Protein AF-L2GJV4-F1 (afdb_monomer_lite)

Secondary structure (DSS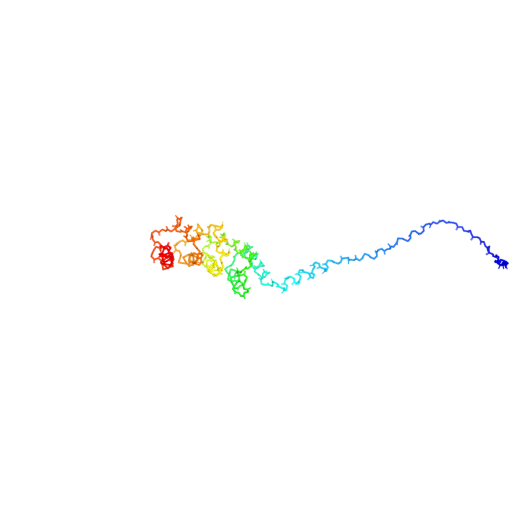P, 8-state):
--------------------------------THHHHHHHHHHHHHSHHHHHHHHHHHHHHHS--HHHHHHHHHHHHHSSGGG-HHHHHHHGGGGGGGGSHHHHHHHHHHHHHHHHT-HHHHHHHHHTTGGGG--TTSHHHHHHHHHHHTT-HHHHHHHHHHT--GGGGGSHHHHHHHHHHHHHTTS--

Structure (mmCIF, N/CA/C/O backbone):
data_AF-L2GJV4-F1
#
_entry.id   AF-L2GJV4-F1
#
loop_
_atom_site.group_PDB
_atom_site.id
_atom_site.type_symbol
_atom_site.label_atom_id
_atom_site.label_alt_id
_atom_site.label_comp_id
_atom_site.label_asym_id
_atom_site.label_entity_id
_atom_site.label_seq_id
_atom_site.pdbx_PDB_ins_code
_atom_site.Cartn_x
_atom_site.Cartn_y
_atom_site.Cartn_z
_atom_site.occupancy
_atom_site.B_iso_or_equiv
_atom_site.auth_seq_id
_atom_site.auth_comp_id
_atom_site.auth_asym_id
_atom_site.auth_atom_id
_atom_site.pdbx_PDB_model_num
ATOM 1 N N . MET A 1 1 ? 81.591 -23.726 -52.264 1.00 41.03 1 MET A N 1
ATOM 2 C CA . MET A 1 1 ? 81.554 -23.452 -53.720 1.00 41.03 1 MET A CA 1
ATOM 3 C C . MET A 1 1 ? 81.487 -21.932 -53.857 1.00 41.03 1 MET A C 1
ATOM 5 O O . MET A 1 1 ? 80.585 -21.366 -53.267 1.00 41.03 1 MET A O 1
ATOM 9 N N . LEU A 1 2 ? 82.576 -21.219 -54.164 1.00 33.69 2 LEU A N 1
ATOM 10 C CA . LEU A 1 2 ? 83.202 -20.957 -55.475 1.00 33.69 2 LEU A CA 1
ATOM 11 C C . LEU A 1 2 ? 82.326 -20.135 -56.457 1.00 33.69 2 LEU A C 1
ATOM 13 O O . LEU A 1 2 ? 81.317 -20.641 -56.932 1.00 33.69 2 LEU A O 1
ATOM 17 N N . VAL A 1 3 ? 82.873 -18.949 -56.802 1.00 36.94 3 VAL A N 1
ATOM 18 C CA . VAL A 1 3 ? 82.779 -18.117 -58.040 1.00 36.94 3 VAL A CA 1
ATOM 19 C C . VAL A 1 3 ? 81.501 -17.253 -58.308 1.00 36.94 3 VAL A C 1
ATOM 21 O O . VAL A 1 3 ? 80.462 -17.521 -57.720 1.00 36.94 3 VAL A O 1
ATOM 24 N N . PRO A 1 4 ? 81.599 -16.127 -59.075 1.00 46.25 4 PRO A N 1
ATOM 25 C CA . PRO A 1 4 ? 81.317 -14.758 -58.589 1.00 46.25 4 PRO A CA 1
ATOM 26 C C . PRO A 1 4 ? 80.597 -13.815 -59.625 1.00 46.25 4 PRO A C 1
ATOM 28 O O . PRO A 1 4 ? 80.239 -14.282 -60.695 1.00 46.25 4 PRO A O 1
ATOM 31 N N . ILE A 1 5 ? 80.442 -12.502 -59.307 1.00 44.31 5 ILE A N 1
ATOM 32 C CA . ILE A 1 5 ? 80.689 -11.268 -60.146 1.00 44.31 5 ILE A CA 1
ATOM 33 C C . ILE A 1 5 ? 79.968 -11.100 -61.535 1.00 44.31 5 ILE A C 1
ATOM 35 O O . ILE A 1 5 ? 79.874 -12.078 -62.263 1.00 44.31 5 ILE A O 1
ATOM 39 N N . PRO A 1 6 ? 79.646 -9.881 -62.077 1.00 56.53 6 PRO A N 1
ATOM 40 C CA . PRO A 1 6 ? 79.386 -8.529 -61.510 1.00 56.53 6 PRO A CA 1
ATOM 41 C C . PRO A 1 6 ? 78.508 -7.557 -62.397 1.00 56.53 6 PRO A C 1
ATOM 43 O O . PRO A 1 6 ? 77.907 -7.954 -63.387 1.00 56.53 6 PRO A O 1
ATOM 46 N N . HIS A 1 7 ? 78.600 -6.246 -62.086 1.00 39.91 7 HIS A N 1
ATOM 47 C CA . HIS A 1 7 ? 78.377 -5.027 -62.912 1.00 39.91 7 HIS A CA 1
ATOM 48 C C . HIS A 1 7 ? 76.922 -4.559 -63.116 1.00 39.91 7 HIS A C 1
ATOM 50 O O . HIS A 1 7 ? 76.031 -5.348 -63.364 1.00 39.91 7 HIS A O 1
ATOM 56 N N . GLY A 1 8 ? 76.593 -3.267 -63.049 1.00 36.75 8 GLY A N 1
ATOM 57 C CA . GLY A 1 8 ? 77.407 -2.055 -63.003 1.00 36.75 8 GLY A CA 1
ATOM 58 C C . GLY A 1 8 ? 76.526 -0.822 -62.746 1.00 36.75 8 GLY A C 1
ATOM 59 O O . GLY A 1 8 ? 75.302 -0.888 -62.795 1.00 36.75 8 GLY A O 1
ATOM 60 N N . GLN A 1 9 ? 77.199 0.271 -62.403 1.00 38.81 9 GLN A N 1
ATOM 61 C CA . GLN A 1 9 ? 76.716 1.512 -61.794 1.00 38.81 9 GLN A CA 1
ATOM 62 C C . GLN A 1 9 ? 75.969 2.463 -62.750 1.00 38.81 9 GLN A C 1
ATOM 64 O O . GLN A 1 9 ? 76.186 2.416 -63.958 1.00 38.81 9 GLN A O 1
ATOM 69 N N . LYS A 1 10 ? 75.207 3.398 -62.159 1.00 44.19 10 LYS A N 1
ATOM 70 C CA . LYS A 1 10 ? 75.239 4.875 -62.348 1.00 44.19 10 LYS A CA 1
ATOM 71 C C . LYS A 1 10 ? 74.419 5.482 -61.187 1.00 44.19 10 LYS A C 1
ATOM 73 O O . LYS A 1 10 ? 73.290 5.057 -60.980 1.00 44.19 10 LYS A O 1
ATOM 78 N N . GLU A 1 11 ? 75.012 6.180 -60.210 1.00 40.00 11 GLU A N 1
ATOM 79 C CA . GLU A 1 11 ? 75.405 7.611 -60.227 1.00 40.00 11 GLU A CA 1
ATOM 80 C C . GLU A 1 11 ? 74.251 8.535 -60.651 1.00 40.00 11 GLU A C 1
ATOM 82 O O . GLU A 1 11 ? 73.646 8.291 -61.685 1.00 40.00 11 GLU A O 1
ATOM 87 N N . ASN A 1 12 ? 73.911 9.640 -59.987 1.00 34.69 12 ASN A N 1
ATOM 88 C CA . ASN A 1 12 ? 74.323 10.304 -58.744 1.00 34.69 12 ASN A CA 1
ATOM 89 C C . ASN A 1 12 ? 73.303 11.458 -58.528 1.00 34.69 12 ASN A C 1
ATOM 91 O O . ASN A 1 12 ? 72.423 11.641 -59.360 1.00 34.69 12 ASN A O 1
ATOM 95 N N . GLU A 1 13 ? 73.510 12.269 -57.485 1.00 39.56 13 GLU A N 1
ATOM 96 C CA . GLU A 1 13 ? 72.839 13.552 -57.148 1.00 39.56 13 GLU A CA 1
ATOM 97 C C . GLU A 1 13 ? 71.681 13.426 -56.141 1.00 39.56 13 GLU A C 1
ATOM 99 O O . GLU A 1 13 ? 70.566 13.032 -56.457 1.00 39.56 13 GLU A O 1
ATOM 104 N N . LYS A 1 14 ? 71.964 13.516 -54.832 1.00 36.97 14 LYS A N 1
ATOM 105 C CA . LYS A 1 14 ? 72.163 14.746 -54.024 1.00 36.97 14 LYS A CA 1
ATOM 106 C C . LYS A 1 14 ? 70.962 15.698 -54.092 1.00 36.97 14 LYS A C 1
ATOM 108 O O . LYS A 1 14 ? 70.876 16.503 -55.003 1.00 36.97 14 LYS A O 1
ATOM 113 N N . GLU A 1 15 ? 70.118 15.706 -53.062 1.00 45.53 15 GLU A N 1
ATOM 114 C CA . GLU A 1 15 ? 70.281 16.599 -51.903 1.00 45.53 15 GLU A CA 1
ATOM 115 C C . GLU A 1 15 ? 69.196 16.373 -50.825 1.00 45.53 15 GLU A C 1
ATOM 117 O O . GLU A 1 15 ? 68.228 15.649 -51.063 1.00 45.53 15 GLU A O 1
ATOM 122 N N . PRO A 1 16 ? 69.413 16.876 -49.591 1.00 42.12 16 PRO A N 1
ATOM 123 C CA . PRO A 1 16 ? 68.928 16.245 -48.374 1.00 42.12 16 PRO A CA 1
ATOM 124 C C . PRO A 1 16 ? 67.762 16.977 -47.695 1.00 42.12 16 PRO A C 1
ATOM 126 O O . PRO A 1 16 ? 67.637 18.194 -47.730 1.00 42.12 16 PRO A O 1
ATOM 129 N N . GLY A 1 17 ? 67.018 16.206 -46.900 1.00 34.44 17 GLY A N 1
ATOM 130 C CA . GLY A 1 17 ? 66.566 16.666 -45.589 1.00 34.44 17 GLY A CA 1
ATOM 131 C C . GLY A 1 17 ? 65.214 17.375 -45.521 1.00 34.44 17 GLY A C 1
ATOM 132 O O . GLY A 1 17 ? 65.149 18.596 -45.490 1.00 34.44 17 GLY A O 1
ATOM 133 N N . ARG A 1 18 ? 64.156 16.608 -45.238 1.00 36.47 18 ARG A N 1
ATOM 134 C CA . ARG A 1 18 ? 63.453 16.698 -43.942 1.00 36.47 18 ARG A CA 1
ATOM 135 C C . ARG A 1 18 ? 62.362 15.635 -43.834 1.00 36.47 18 ARG A C 1
ATOM 137 O O . ARG A 1 18 ? 61.397 15.630 -44.581 1.00 36.47 18 ARG A O 1
ATOM 144 N N . VAL A 1 19 ? 62.570 14.757 -42.856 1.00 41.72 19 VAL A N 1
ATOM 145 C CA . VAL A 1 19 ? 61.600 13.994 -42.059 1.00 41.72 19 VAL A CA 1
ATOM 146 C C . VAL A 1 19 ? 60.128 14.200 -42.457 1.00 41.72 19 VAL A C 1
ATOM 148 O O . VAL A 1 19 ? 59.445 15.061 -41.905 1.00 41.72 19 VAL A O 1
ATOM 151 N N . SER A 1 20 ? 59.614 13.348 -43.346 1.00 36.81 20 SER A N 1
ATOM 152 C CA . SER A 1 20 ? 58.174 13.104 -43.426 1.00 36.81 20 SER A CA 1
ATOM 153 C C . SER A 1 20 ? 57.831 12.087 -42.342 1.00 36.81 20 SER A C 1
ATOM 155 O O . SER A 1 20 ? 57.998 10.879 -42.515 1.00 36.81 20 SER A O 1
ATOM 157 N N . LYS A 1 21 ? 57.426 12.584 -41.168 1.00 33.88 21 LYS A N 1
ATOM 158 C CA . LYS A 1 21 ? 56.640 11.765 -40.249 1.00 33.88 21 LYS A CA 1
ATOM 159 C C . LYS A 1 21 ? 55.334 11.501 -40.985 1.00 33.88 21 LYS A C 1
ATOM 161 O O . LYS A 1 21 ? 54.534 12.418 -41.151 1.00 33.88 21 LYS A O 1
ATOM 166 N N . TYR A 1 22 ? 55.133 10.264 -41.422 1.00 34.25 22 TYR A N 1
ATOM 167 C CA . TYR A 1 22 ? 53.791 9.746 -41.616 1.00 34.25 22 TYR A CA 1
ATOM 168 C C . TYR A 1 22 ? 53.112 9.818 -40.249 1.00 34.25 22 TYR A C 1
ATOM 170 O O . TYR A 1 22 ? 53.208 8.905 -39.435 1.00 34.25 22 TYR A O 1
ATOM 178 N N . THR A 1 23 ? 52.489 10.956 -39.956 1.00 35.34 23 THR A N 1
ATOM 179 C CA . THR A 1 23 ? 51.365 10.968 -39.041 1.00 35.34 23 THR A CA 1
ATOM 180 C C . THR A 1 23 ? 50.304 10.184 -39.781 1.00 35.34 23 THR A C 1
ATOM 182 O O . THR A 1 23 ? 49.688 10.690 -40.718 1.00 35.34 23 THR A O 1
ATOM 185 N N . THR A 1 24 ? 50.153 8.915 -39.416 1.00 36.53 24 THR A N 1
ATOM 186 C CA . THR A 1 24 ? 48.910 8.191 -39.621 1.00 36.53 24 THR A CA 1
ATOM 187 C C . THR A 1 24 ? 47.826 9.131 -39.115 1.00 36.53 24 THR A C 1
ATOM 189 O O . THR A 1 24 ? 47.734 9.391 -37.914 1.00 36.53 24 THR A O 1
ATOM 192 N N . GLN A 1 25 ? 47.068 9.737 -40.031 1.00 34.16 25 GLN A N 1
ATOM 193 C CA . GLN A 1 25 ? 45.761 10.246 -39.671 1.00 34.16 25 GLN A CA 1
ATOM 194 C C . GLN A 1 25 ? 45.023 9.016 -39.173 1.00 34.16 25 GLN A C 1
ATOM 196 O O . GLN A 1 25 ? 44.630 8.152 -39.953 1.00 34.16 25 GLN A O 1
ATOM 201 N N . SER A 1 26 ? 44.948 8.904 -37.850 1.00 38.34 26 SER A N 1
ATOM 202 C CA . SER A 1 26 ? 43.894 8.162 -37.199 1.00 38.34 26 SER A CA 1
ATOM 203 C C . SER A 1 26 ? 42.613 8.736 -37.789 1.00 38.34 26 SER A C 1
ATOM 205 O O . SER A 1 26 ? 42.193 9.839 -37.436 1.00 38.34 26 SER A O 1
ATOM 207 N N . THR A 1 27 ? 42.044 8.049 -38.779 1.00 37.69 27 THR A N 1
ATOM 208 C CA . THR A 1 27 ? 40.596 7.996 -38.904 1.00 37.69 27 THR A CA 1
ATOM 209 C C . THR A 1 27 ? 40.153 7.560 -37.529 1.00 37.69 27 THR A C 1
ATOM 211 O O . THR A 1 27 ? 40.298 6.388 -37.189 1.00 37.69 27 THR A O 1
ATOM 214 N N . GLY A 1 28 ? 39.778 8.543 -36.709 1.00 34.25 28 GLY A N 1
ATOM 215 C CA . GLY A 1 28 ? 39.167 8.300 -35.427 1.00 34.25 28 GLY A CA 1
ATOM 216 C C . GLY A 1 28 ? 37.975 7.423 -35.721 1.00 34.25 28 GLY A C 1
ATOM 217 O O . GLY A 1 28 ? 36.956 7.897 -36.218 1.00 34.25 28 GLY A O 1
ATOM 218 N N . THR A 1 29 ? 38.153 6.128 -35.496 1.00 39.38 29 THR A N 1
ATOM 219 C CA . THR A 1 29 ? 37.062 5.239 -35.186 1.00 39.38 29 THR A CA 1
ATOM 220 C C . THR A 1 29 ? 36.342 5.972 -34.066 1.00 39.38 29 THR A C 1
ATOM 222 O O . THR A 1 29 ? 36.901 6.156 -32.985 1.00 39.38 29 THR A O 1
ATOM 225 N N . GLN A 1 30 ? 35.162 6.519 -34.363 1.00 44.31 30 GLN A N 1
ATOM 226 C CA . GLN A 1 30 ? 34.158 6.682 -33.328 1.00 44.31 30 GLN A CA 1
ATOM 227 C C . GLN A 1 30 ? 34.005 5.265 -32.789 1.00 44.31 30 GLN A C 1
ATOM 229 O O . GLN A 1 30 ? 33.390 4.433 -33.441 1.00 44.31 30 GLN A O 1
ATOM 234 N N . GLU A 1 31 ? 34.734 4.935 -31.724 1.00 43.50 31 GLU A N 1
ATOM 235 C CA . GLU A 1 31 ? 34.415 3.789 -30.893 1.00 43.50 31 GLU A CA 1
ATOM 236 C C . GLU A 1 31 ? 33.066 4.150 -30.312 1.00 43.50 31 GLU A C 1
ATOM 238 O O . GLU A 1 31 ? 32.889 5.145 -29.611 1.00 43.50 31 GLU A O 1
ATOM 243 N N . ILE A 1 32 ? 32.091 3.476 -30.883 1.00 50.47 32 ILE A N 1
ATOM 244 C CA . ILE A 1 32 ? 30.741 3.950 -30.969 1.00 50.47 32 ILE A CA 1
ATOM 245 C C . ILE A 1 32 ? 30.118 3.719 -29.591 1.00 50.47 32 ILE A C 1
ATOM 247 O O . ILE A 1 32 ? 30.104 2.589 -29.103 1.00 50.47 32 ILE A O 1
ATOM 251 N N . ASP A 1 33 ? 29.497 4.760 -29.037 1.00 51.50 33 ASP A N 1
ATOM 252 C CA . ASP A 1 33 ? 28.469 4.710 -27.981 1.00 51.50 33 ASP A CA 1
ATOM 253 C C . ASP A 1 33 ? 27.290 3.749 -28.310 1.00 51.50 33 ASP A C 1
ATOM 255 O O . ASP A 1 33 ? 26.277 3.711 -27.617 1.00 51.50 33 ASP A O 1
ATOM 259 N N . THR A 1 34 ? 27.382 2.953 -29.379 1.00 51.12 34 THR A N 1
ATOM 260 C CA . THR A 1 34 ? 26.342 2.062 -29.879 1.00 51.12 34 THR A CA 1
ATOM 261 C C . THR A 1 34 ? 26.277 0.745 -29.119 1.00 51.12 34 THR A C 1
ATOM 263 O O . THR A 1 34 ? 25.202 0.176 -29.082 1.00 51.12 34 THR A O 1
ATOM 266 N N . GLU A 1 35 ? 27.337 0.265 -28.454 1.00 47.00 35 GLU A N 1
ATOM 267 C CA . GLU A 1 35 ? 27.178 -0.885 -27.538 1.00 47.00 35 GLU A CA 1
ATOM 268 C C . GLU A 1 35 ? 26.386 -0.507 -26.278 1.00 47.00 35 GLU A C 1
ATOM 270 O O . GLU A 1 35 ? 25.522 -1.268 -25.853 1.00 47.00 35 GLU A O 1
ATOM 275 N N . ALA A 1 36 ? 26.622 0.678 -25.704 1.00 52.00 36 ALA A N 1
ATOM 276 C CA . ALA A 1 36 ? 25.850 1.166 -24.559 1.00 52.00 36 ALA A CA 1
ATOM 277 C C . ALA A 1 36 ? 24.392 1.461 -24.950 1.00 52.00 36 ALA A C 1
ATOM 279 O O . ALA A 1 36 ? 23.481 0.983 -24.283 1.00 52.00 36 ALA A O 1
ATOM 280 N N . SER A 1 37 ? 24.175 2.151 -26.077 1.00 51.53 37 SER A N 1
ATOM 281 C CA . SER A 1 37 ? 22.833 2.448 -26.599 1.00 51.53 37 SER A CA 1
ATOM 282 C C . SER A 1 37 ? 22.055 1.188 -26.997 1.00 51.53 37 SER A C 1
ATOM 284 O O . SER A 1 37 ? 20.873 1.099 -26.695 1.00 51.53 37 SER A O 1
ATOM 286 N N . LEU A 1 38 ? 22.694 0.189 -27.625 1.00 49.34 38 LEU A N 1
ATOM 287 C CA . LEU A 1 38 ? 22.025 -1.072 -27.977 1.00 49.34 38 LEU A CA 1
ATOM 288 C C . LEU A 1 38 ? 21.678 -1.912 -26.744 1.00 49.34 38 LEU A C 1
ATOM 290 O O . LEU A 1 38 ? 20.666 -2.607 -26.760 1.00 49.34 38 LEU A O 1
ATOM 294 N N . ASN A 1 39 ? 22.502 -1.867 -25.694 1.00 56.16 39 ASN A N 1
ATOM 295 C CA . ASN A 1 39 ? 22.211 -2.559 -24.440 1.00 56.16 39 ASN A CA 1
ATOM 296 C C . ASN A 1 39 ? 21.079 -1.870 -23.662 1.00 56.16 39 ASN A C 1
ATOM 298 O O . ASN A 1 39 ? 20.236 -2.571 -23.114 1.00 56.16 39 ASN A O 1
ATOM 302 N N . GLU A 1 40 ? 21.011 -0.533 -23.656 1.00 57.31 40 GLU A N 1
ATOM 303 C CA . GLU A 1 40 ? 19.886 0.208 -23.063 1.00 57.31 40 GLU A CA 1
ATOM 304 C C . GLU A 1 40 ? 18.571 -0.055 -23.812 1.00 57.31 40 GLU A C 1
ATOM 306 O O . GLU A 1 40 ? 17.571 -0.388 -23.176 1.00 57.31 40 GLU A O 1
ATOM 311 N N . ASP A 1 41 ? 18.583 -0.014 -25.148 1.00 58.16 41 ASP A N 1
ATOM 312 C CA . ASP A 1 41 ? 17.400 -0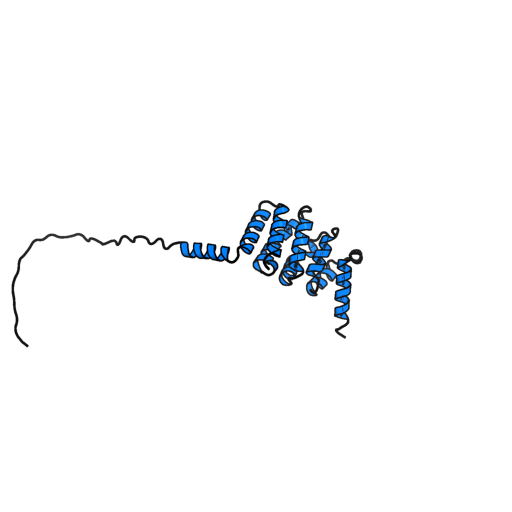.303 -25.972 1.00 58.16 41 ASP A CA 1
ATOM 313 C C . ASP A 1 41 ? 16.928 -1.764 -25.813 1.00 58.16 41 ASP A C 1
ATOM 315 O O . ASP A 1 41 ? 15.729 -2.055 -25.854 1.00 58.16 41 ASP A O 1
ATOM 319 N N . PHE A 1 42 ? 17.861 -2.705 -25.621 1.00 55.12 42 PHE A N 1
ATOM 320 C CA . PHE A 1 42 ? 17.547 -4.118 -25.401 1.00 55.12 42 PHE A CA 1
ATOM 321 C C . PHE A 1 42 ? 17.009 -4.382 -23.988 1.00 55.12 42 PHE A C 1
ATOM 323 O O . PHE A 1 42 ? 16.017 -5.097 -23.841 1.00 55.12 42 PHE A O 1
ATOM 330 N N . ASP A 1 43 ? 17.604 -3.777 -22.957 1.00 58.72 43 ASP A N 1
ATOM 331 C CA . ASP A 1 43 ? 17.109 -3.866 -21.579 1.00 58.72 43 ASP A CA 1
ATOM 332 C C . ASP A 1 43 ? 15.726 -3.210 -21.434 1.00 58.72 43 ASP A C 1
ATOM 334 O O . ASP A 1 43 ? 14.858 -3.746 -20.738 1.00 58.72 43 ASP A O 1
ATOM 338 N N . GLU A 1 44 ? 15.478 -2.096 -22.130 1.00 60.66 44 GLU A N 1
ATOM 339 C CA . GLU A 1 44 ? 14.164 -1.452 -22.171 1.00 60.66 44 GLU A CA 1
ATOM 340 C C . GLU A 1 44 ? 13.126 -2.333 -22.883 1.00 60.66 44 GLU A C 1
ATOM 342 O O . GLU A 1 44 ? 12.011 -2.499 -22.386 1.00 60.66 44 GLU A O 1
ATOM 347 N N . ALA A 1 45 ? 13.495 -2.976 -23.997 1.00 60.16 45 ALA A N 1
ATOM 348 C CA . ALA A 1 45 ? 12.611 -3.899 -24.707 1.00 60.16 45 ALA A CA 1
ATOM 349 C C . ALA A 1 45 ? 12.308 -5.178 -23.905 1.00 60.16 45 ALA A C 1
ATOM 351 O O . ALA A 1 45 ? 11.201 -5.714 -23.992 1.00 60.16 45 ALA A O 1
ATOM 352 N N . CYS A 1 46 ? 13.264 -5.672 -23.113 1.00 61.25 46 CYS A N 1
ATOM 353 C CA . CYS A 1 46 ? 13.091 -6.860 -22.278 1.00 61.25 46 CYS A CA 1
ATOM 354 C C . CYS A 1 46 ? 12.393 -6.587 -20.934 1.00 61.25 46 CYS A C 1
ATOM 356 O O . CYS A 1 46 ? 11.992 -7.546 -20.273 1.00 61.25 46 CYS A O 1
ATOM 358 N N . ASN A 1 47 ? 12.233 -5.322 -20.521 1.00 76.31 47 ASN A N 1
ATOM 359 C CA . ASN A 1 47 ? 11.600 -4.949 -19.250 1.00 76.31 47 ASN A CA 1
ATOM 360 C C . ASN A 1 47 ? 10.731 -3.682 -19.374 1.00 76.31 47 ASN A C 1
ATOM 362 O O . ASN A 1 47 ? 10.793 -2.756 -18.554 1.00 76.31 47 ASN A O 1
ATOM 366 N N . SER A 1 48 ? 9.922 -3.648 -20.433 1.00 83.75 48 SER A N 1
ATOM 367 C CA . SER A 1 48 ? 9.127 -2.486 -20.838 1.00 83.75 48 SER A CA 1
ATOM 368 C C . SER A 1 48 ? 8.177 -1.985 -19.743 1.00 83.75 48 SER A C 1
ATOM 370 O O . SER A 1 48 ? 7.962 -0.784 -19.585 1.00 83.75 48 SER A O 1
ATOM 372 N N . GLU A 1 49 ? 7.666 -2.891 -18.915 1.00 85.94 49 GLU A N 1
ATOM 373 C CA . GLU A 1 49 ? 6.733 -2.623 -17.829 1.00 85.94 49 GLU A CA 1
ATOM 374 C C . GLU A 1 49 ? 7.432 -1.977 -16.634 1.00 85.94 49 GLU A C 1
ATOM 376 O O . GLU A 1 49 ? 6.899 -1.039 -16.038 1.00 85.94 49 GLU A O 1
ATOM 381 N N . ALA A 1 50 ? 8.658 -2.403 -16.320 1.00 85.38 50 ALA A N 1
ATOM 382 C CA . ALA A 1 50 ? 9.465 -1.748 -15.299 1.00 85.38 50 ALA A CA 1
ATOM 383 C C . ALA A 1 50 ? 9.828 -0.316 -15.713 1.00 85.38 50 ALA A C 1
ATOM 385 O O . ALA A 1 50 ? 9.788 0.599 -14.881 1.00 85.38 50 ALA A O 1
ATOM 386 N N . HIS A 1 51 ? 10.129 -0.105 -16.999 1.00 87.50 51 HIS A N 1
ATOM 387 C CA . HIS A 1 51 ? 10.380 1.229 -17.534 1.00 87.50 51 HIS A CA 1
ATOM 388 C C . HIS A 1 51 ? 9.113 2.097 -17.505 1.00 87.50 51 HIS A C 1
ATOM 390 O O . HIS A 1 51 ? 9.143 3.223 -17.002 1.00 87.50 51 HIS A O 1
ATOM 396 N N . ALA A 1 52 ? 7.969 1.548 -17.926 1.00 90.88 52 ALA A N 1
ATOM 397 C CA . ALA A 1 52 ? 6.677 2.224 -17.863 1.00 90.88 52 ALA A CA 1
ATOM 398 C C . ALA A 1 52 ? 6.291 2.604 -16.425 1.00 90.88 52 ALA A C 1
ATOM 400 O O . ALA A 1 52 ? 5.824 3.723 -16.190 1.00 90.88 52 ALA A O 1
ATOM 401 N N . PHE A 1 53 ? 6.520 1.712 -15.455 1.00 91.69 53 PHE A N 1
ATOM 402 C CA . PHE A 1 53 ? 6.284 1.988 -14.040 1.00 91.69 53 PHE A CA 1
ATOM 403 C C . PHE A 1 53 ? 7.163 3.141 -13.556 1.00 91.69 53 PHE A C 1
ATOM 405 O O . PHE A 1 53 ? 6.660 4.110 -12.989 1.00 91.69 53 PHE A O 1
ATOM 412 N N . LYS A 1 54 ? 8.474 3.063 -13.815 1.00 92.25 54 LYS A N 1
ATOM 413 C CA . LYS A 1 54 ? 9.437 4.096 -13.422 1.00 92.25 54 LYS A CA 1
ATOM 414 C C . LYS A 1 54 ? 9.069 5.456 -14.019 1.00 92.25 54 LYS A C 1
ATOM 416 O O . LYS A 1 54 ? 8.970 6.427 -13.275 1.00 92.25 54 LYS A O 1
ATOM 421 N N . SER A 1 55 ? 8.808 5.509 -15.324 1.00 94.00 55 SER A N 1
ATOM 422 C CA . SER A 1 55 ? 8.429 6.736 -16.030 1.00 94.00 55 SER A CA 1
ATOM 423 C C . SER A 1 55 ? 7.134 7.336 -15.470 1.00 94.00 55 SER A C 1
ATOM 425 O O . SER A 1 55 ? 7.091 8.521 -15.137 1.00 94.00 55 SER A O 1
ATOM 427 N N . THR A 1 56 ? 6.106 6.508 -15.256 1.00 95.88 56 THR A N 1
ATOM 428 C CA . THR A 1 56 ? 4.828 6.960 -14.678 1.00 95.88 56 THR A CA 1
ATOM 429 C C . THR A 1 56 ? 5.007 7.467 -13.243 1.00 95.88 56 THR A C 1
ATOM 431 O O . THR A 1 56 ? 4.391 8.456 -12.848 1.00 95.88 56 THR A O 1
ATOM 434 N N . LEU A 1 57 ? 5.870 6.827 -12.449 1.00 95.38 57 LEU A N 1
ATOM 435 C CA . LEU A 1 57 ? 6.144 7.238 -11.073 1.00 95.38 57 LEU A CA 1
ATOM 436 C C . LEU A 1 57 ? 6.894 8.572 -11.026 1.00 95.38 57 LEU A C 1
ATOM 438 O O . LEU A 1 57 ? 6.588 9.421 -10.192 1.00 95.38 57 LEU A O 1
ATOM 442 N N . GLU A 1 58 ? 7.868 8.766 -11.911 1.00 95.88 58 GLU A N 1
ATOM 443 C CA . GLU A 1 58 ? 8.590 10.032 -12.044 1.00 95.88 58 GLU A CA 1
ATOM 444 C C . GLU A 1 58 ? 7.652 11.167 -12.470 1.00 95.88 58 GLU A C 1
ATOM 446 O O . GLU A 1 58 ? 7.708 12.259 -11.897 1.00 95.88 58 GLU A O 1
ATOM 451 N N . GLU A 1 59 ? 6.734 10.899 -13.402 1.00 97.19 59 GLU A N 1
ATOM 452 C CA . GLU A 1 59 ? 5.678 11.836 -13.789 1.00 97.19 59 GLU A CA 1
ATOM 453 C C . GLU A 1 59 ? 4.771 12.177 -12.599 1.00 97.19 59 GLU A C 1
ATOM 455 O O . GLU A 1 59 ? 4.520 13.354 -12.345 1.00 97.19 59 GLU A O 1
ATOM 460 N N . PHE A 1 60 ? 4.348 11.178 -11.817 1.00 97.44 60 PHE A N 1
ATOM 461 C CA . PHE A 1 60 ? 3.523 11.390 -10.625 1.00 97.44 60 PHE A CA 1
ATOM 462 C C . PHE A 1 60 ? 4.236 12.226 -9.562 1.00 97.44 60 PHE A C 1
ATOM 464 O O . PHE A 1 60 ? 3.637 13.126 -8.983 1.00 97.44 60 PHE A O 1
ATOM 471 N N . ILE A 1 61 ? 5.521 11.969 -9.308 1.00 96.31 61 ILE A N 1
ATOM 472 C CA . ILE A 1 61 ? 6.304 12.738 -8.330 1.00 96.31 61 ILE A CA 1
ATOM 473 C C . ILE A 1 61 ? 6.432 14.203 -8.763 1.00 96.31 61 ILE A C 1
ATOM 475 O O . ILE A 1 61 ? 6.421 15.100 -7.918 1.00 96.31 61 ILE A O 1
ATOM 479 N N . LYS A 1 62 ? 6.557 14.454 -10.069 1.00 96.94 62 LYS A N 1
ATOM 480 C CA . LYS A 1 62 ? 6.663 15.804 -10.626 1.00 96.94 62 LYS A CA 1
ATOM 481 C C . LYS A 1 62 ? 5.320 16.536 -10.631 1.00 96.94 62 LYS A C 1
ATOM 483 O O . LYS A 1 62 ? 5.272 17.716 -10.290 1.00 96.94 62 LYS A O 1
ATOM 488 N N . GLU A 1 63 ? 4.253 15.852 -11.029 1.00 96.81 63 GLU A N 1
ATOM 489 C CA . GLU A 1 63 ? 2.907 16.406 -11.173 1.00 96.81 63 GLU A CA 1
ATOM 490 C C . GLU A 1 63 ? 1.856 15.392 -10.679 1.00 96.81 63 GLU A C 1
ATOM 492 O O . GLU A 1 63 ? 1.297 14.626 -11.476 1.00 96.81 63 GLU A O 1
ATOM 497 N N . PRO A 1 64 ? 1.587 15.370 -9.358 1.00 96.44 64 PRO A N 1
ATOM 498 C CA . PRO A 1 64 ? 0.716 14.374 -8.744 1.00 96.44 64 PRO A CA 1
ATOM 499 C C . PRO A 1 64 ? -0.714 14.465 -9.272 1.00 96.44 64 PRO A C 1
ATOM 501 O O . PRO A 1 64 ? -1.376 15.493 -9.132 1.00 96.44 64 PRO A O 1
ATOM 504 N N . ARG A 1 65 ? -1.192 13.366 -9.855 1.00 97.06 65 ARG A N 1
ATOM 505 C CA . ARG A 1 65 ? -2.526 13.217 -10.447 1.00 97.06 65 ARG A CA 1
ATOM 506 C C . ARG A 1 65 ? -3.068 11.827 -10.139 1.00 97.06 65 ARG A C 1
ATOM 508 O O . ARG A 1 65 ? -2.312 10.854 -10.161 1.00 97.06 65 ARG A O 1
ATOM 515 N N . VAL A 1 66 ? -4.364 11.730 -9.851 1.00 96.00 66 VAL A N 1
ATOM 516 C CA . VAL A 1 66 ? -5.015 10.462 -9.474 1.00 96.00 66 VAL A CA 1
ATOM 517 C C . VAL A 1 66 ? -4.887 9.433 -10.598 1.00 96.00 66 VAL A C 1
ATOM 519 O O . VAL A 1 66 ? -4.607 8.264 -10.346 1.00 96.00 66 VAL A O 1
ATOM 522 N N . GLU A 1 67 ? -4.997 9.886 -11.844 1.00 97.19 67 GLU A N 1
ATOM 523 C CA . GLU A 1 67 ? -4.905 9.063 -13.048 1.00 97.19 67 GLU A CA 1
ATOM 524 C C . GLU A 1 67 ? -3.546 8.360 -13.171 1.00 97.19 67 GLU A C 1
ATOM 526 O O . GLU A 1 67 ?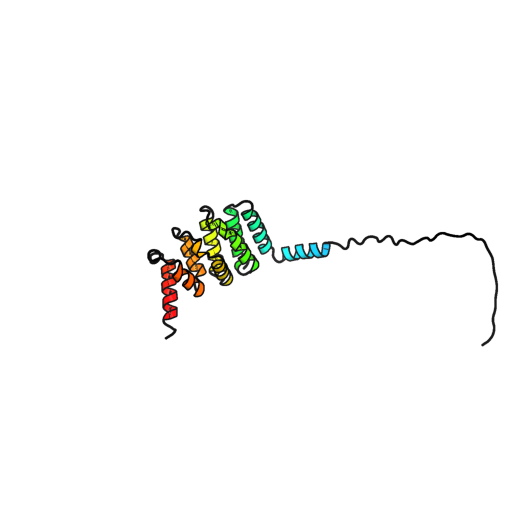 -3.461 7.250 -13.697 1.00 97.19 67 GLU A O 1
ATOM 531 N N . LEU A 1 68 ? -2.476 8.976 -12.660 1.00 97.25 68 LEU A N 1
ATOM 532 C CA . LEU A 1 68 ? -1.145 8.371 -12.669 1.00 97.25 68 LEU A CA 1
ATOM 533 C C . LEU A 1 68 ? -1.013 7.268 -11.615 1.00 97.25 68 LEU A C 1
ATOM 535 O O . LEU A 1 68 ? -0.324 6.286 -11.870 1.00 97.25 68 LEU A O 1
ATOM 539 N N . ILE A 1 69 ? -1.702 7.376 -10.473 1.00 96.06 69 ILE A N 1
ATOM 540 C CA . ILE A 1 69 ? -1.769 6.285 -9.486 1.00 96.06 69 ILE A CA 1
ATOM 541 C C . ILE A 1 69 ? -2.531 5.103 -10.079 1.00 96.06 69 ILE A C 1
ATOM 543 O O . ILE A 1 69 ? -2.065 3.971 -9.986 1.00 96.06 69 ILE A O 1
ATOM 547 N N . ASP A 1 70 ? -3.663 5.365 -10.736 1.00 95.06 70 ASP A N 1
ATOM 548 C CA . ASP A 1 70 ? -4.428 4.321 -11.420 1.00 95.06 70 ASP A CA 1
ATOM 549 C C . ASP A 1 70 ? -3.576 3.623 -12.492 1.00 95.06 70 ASP A C 1
ATOM 551 O O . ASP A 1 70 ? -3.573 2.396 -12.584 1.00 95.06 70 ASP A O 1
ATOM 555 N N . ARG A 1 71 ? -2.776 4.380 -13.252 1.00 95.00 71 ARG A N 1
ATOM 556 C CA . ARG A 1 71 ? -1.845 3.814 -14.236 1.00 95.00 71 ARG A CA 1
ATOM 557 C C . ARG A 1 71 ? -0.731 2.984 -13.593 1.00 95.00 71 ARG A C 1
ATOM 559 O O . ARG A 1 71 ? -0.456 1.891 -14.079 1.00 95.00 71 ARG A O 1
ATOM 566 N N . LEU A 1 72 ? -0.109 3.468 -12.514 1.00 94.31 72 LEU A N 1
ATOM 567 C CA . LEU A 1 72 ? 0.889 2.700 -11.754 1.00 94.31 72 LEU A CA 1
ATOM 568 C C . LEU A 1 72 ? 0.304 1.379 -11.258 1.00 94.31 72 LEU A C 1
ATOM 570 O O . LEU A 1 72 ? 0.945 0.338 -11.382 1.00 94.31 72 LEU A O 1
ATOM 574 N N . HIS A 1 73 ? -0.923 1.424 -10.745 1.00 93.31 73 HIS A N 1
ATOM 575 C CA . HIS A 1 73 ? -1.610 0.251 -10.242 1.00 93.31 73 HIS A CA 1
ATOM 576 C C . HIS A 1 73 ? -1.867 -0.774 -11.353 1.00 93.31 73 HIS A C 1
ATOM 578 O O . HIS A 1 73 ? -1.539 -1.945 -11.191 1.00 93.31 73 HIS A O 1
ATOM 584 N N . LEU A 1 74 ? -2.365 -0.338 -12.514 1.00 92.19 74 LEU A N 1
ATOM 585 C CA . LEU A 1 74 ? -2.574 -1.227 -13.659 1.00 92.19 74 LEU A CA 1
ATOM 586 C C . LEU A 1 74 ? -1.274 -1.898 -14.120 1.00 92.19 74 LEU A C 1
ATOM 588 O O . LEU A 1 74 ? -1.270 -3.103 -14.354 1.00 92.19 74 LEU A O 1
ATOM 592 N N . ILE A 1 75 ? -0.167 -1.148 -14.193 1.00 90.69 75 ILE A N 1
ATOM 593 C CA . ILE A 1 75 ? 1.140 -1.711 -14.568 1.00 90.69 75 ILE A CA 1
ATOM 594 C C . ILE A 1 75 ? 1.570 -2.794 -13.568 1.00 90.69 75 ILE A C 1
ATOM 596 O O . ILE A 1 75 ? 2.053 -3.846 -13.978 1.00 90.69 75 ILE A O 1
ATOM 600 N N . LEU A 1 76 ? 1.363 -2.567 -12.265 1.00 87.75 76 LEU A N 1
ATOM 601 C CA . LEU A 1 76 ? 1.707 -3.539 -11.221 1.00 87.75 76 LEU A CA 1
ATOM 602 C C . LEU A 1 76 ? 0.934 -4.857 -11.353 1.00 87.75 76 LEU A C 1
ATOM 604 O O . LEU A 1 76 ? 1.524 -5.914 -11.121 1.00 87.75 76 LEU A O 1
ATOM 608 N N . LEU A 1 77 ? -0.343 -4.785 -11.742 1.00 86.44 77 LEU A N 1
ATOM 609 C CA . LEU A 1 77 ? -1.221 -5.948 -11.883 1.00 86.44 77 LEU A CA 1
ATOM 610 C C . LEU A 1 77 ? -0.943 -6.778 -13.147 1.00 86.44 77 LEU A C 1
ATOM 612 O O . LEU A 1 77 ? -1.161 -7.987 -13.131 1.00 86.44 77 LEU A O 1
ATOM 616 N N . ASP A 1 78 ? -0.474 -6.162 -14.235 1.00 82.44 78 ASP A N 1
ATOM 617 C CA . ASP A 1 78 ? -0.423 -6.811 -15.559 1.00 82.44 78 ASP A CA 1
ATOM 618 C C . ASP A 1 78 ? 0.778 -7.762 -15.755 1.00 82.44 78 ASP A C 1
ATOM 620 O O . ASP A 1 78 ? 0.781 -8.608 -16.642 1.00 82.44 78 ASP A O 1
ATOM 624 N N . SER A 1 79 ? 1.831 -7.662 -14.938 1.00 64.38 79 SER A N 1
ATOM 625 C CA . SER A 1 79 ? 3.156 -8.135 -15.384 1.00 64.38 79 SER A CA 1
ATOM 626 C C . SER A 1 79 ? 4.010 -8.842 -14.327 1.00 64.38 79 SER A C 1
ATOM 628 O O . SER A 1 79 ? 5.234 -8.888 -14.434 1.00 64.38 79 SER A O 1
ATOM 630 N N . ASN A 1 80 ? 3.402 -9.412 -13.275 1.00 72.44 80 ASN A N 1
ATOM 631 C CA . ASN A 1 80 ? 4.125 -9.952 -12.104 1.00 72.44 80 ASN A CA 1
ATOM 632 C C . ASN A 1 80 ? 5.113 -8.934 -11.483 1.00 72.44 80 ASN A C 1
ATOM 634 O O . ASN A 1 80 ? 5.965 -9.298 -10.668 1.00 72.44 80 ASN A O 1
ATOM 638 N N . MET A 1 81 ? 5.002 -7.648 -11.835 1.00 75.06 81 MET A N 1
ATOM 639 C CA . MET A 1 81 ? 5.923 -6.587 -11.417 1.00 75.06 81 MET A CA 1
ATOM 640 C C . MET A 1 81 ? 5.882 -6.372 -9.914 1.00 75.06 81 MET A C 1
ATOM 642 O O . MET A 1 81 ? 6.892 -6.008 -9.315 1.00 75.06 81 MET A O 1
ATOM 646 N N . GLN A 1 82 ? 4.753 -6.704 -9.287 1.00 68.62 82 GLN A N 1
ATOM 647 C CA . GLN A 1 82 ? 4.616 -6.768 -7.838 1.00 68.62 82 GLN A CA 1
ATOM 648 C C . GLN A 1 82 ? 5.687 -7.639 -7.160 1.00 68.62 82 GLN A C 1
ATOM 650 O O . GLN A 1 82 ? 5.993 -7.381 -6.003 1.00 68.62 82 GLN A O 1
ATOM 655 N N . PHE A 1 83 ? 6.304 -8.612 -7.852 1.00 74.38 83 PHE A N 1
ATOM 656 C CA . PHE A 1 83 ? 7.391 -9.465 -7.341 1.00 74.38 83 PHE A CA 1
ATOM 657 C C . PHE A 1 83 ? 8.804 -8.944 -7.604 1.00 74.38 83 PHE A C 1
ATOM 659 O O . PHE A 1 83 ? 9.766 -9.469 -7.041 1.00 74.38 83 PHE A O 1
ATOM 666 N N . GLN A 1 84 ? 8.959 -7.896 -8.412 1.00 79.75 84 GLN A N 1
ATOM 667 C CA . GLN A 1 84 ? 10.270 -7.318 -8.667 1.00 79.75 84 GLN A CA 1
ATOM 668 C C . GLN A 1 84 ? 10.684 -6.390 -7.519 1.00 79.75 84 GLN A C 1
ATOM 670 O O . GLN A 1 84 ? 10.105 -5.324 -7.314 1.00 79.75 84 GLN A O 1
ATOM 675 N N . ALA A 1 85 ? 11.753 -6.749 -6.804 1.00 78.62 85 ALA A N 1
ATOM 676 C CA . ALA A 1 85 ? 12.236 -5.991 -5.646 1.00 78.62 85 ALA A CA 1
ATOM 677 C C . ALA A 1 85 ? 12.538 -4.508 -5.956 1.00 78.62 85 ALA A C 1
ATOM 679 O O . ALA A 1 85 ? 12.334 -3.636 -5.110 1.00 78.62 85 ALA A O 1
ATOM 680 N N . ALA A 1 86 ? 13.008 -4.196 -7.170 1.00 80.12 86 ALA A N 1
ATOM 681 C CA . ALA A 1 86 ? 13.243 -2.816 -7.598 1.00 80.12 86 ALA A CA 1
ATOM 682 C C . ALA A 1 86 ? 11.934 -2.010 -7.695 1.00 80.12 86 ALA A C 1
ATOM 684 O O . ALA A 1 86 ? 11.870 -0.878 -7.212 1.00 80.12 86 ALA A O 1
ATOM 685 N N . ILE A 1 87 ? 10.882 -2.613 -8.256 1.00 82.62 87 ILE A N 1
ATOM 686 C CA . ILE A 1 87 ? 9.550 -2.009 -8.375 1.00 82.62 87 ILE A CA 1
ATOM 687 C C . ILE A 1 87 ? 8.923 -1.809 -6.996 1.00 82.62 87 ILE A C 1
ATOM 689 O O . ILE A 1 87 ? 8.409 -0.729 -6.708 1.00 82.62 87 ILE A O 1
ATOM 693 N N . GLN A 1 88 ? 9.045 -2.790 -6.100 1.00 82.06 88 GLN A N 1
ATOM 694 C CA . GLN A 1 88 ? 8.568 -2.673 -4.717 1.00 82.06 88 GLN A CA 1
ATOM 695 C C . GLN A 1 88 ? 9.212 -1.482 -3.995 1.00 82.06 88 GLN A C 1
ATOM 697 O O . GLN A 1 88 ? 8.513 -0.634 -3.442 1.00 82.06 88 GLN A O 1
ATOM 702 N N . LYS A 1 89 ? 10.544 -1.350 -4.083 1.00 83.56 89 LYS A N 1
ATOM 703 C CA . LYS A 1 89 ? 11.280 -0.207 -3.513 1.00 83.56 89 LYS A CA 1
ATOM 704 C C . LYS A 1 89 ? 10.831 1.128 -4.086 1.00 83.56 89 LYS A C 1
ATOM 706 O O . LYS A 1 89 ? 10.705 2.104 -3.350 1.00 83.56 89 LYS A O 1
ATOM 711 N N . MET A 1 90 ? 10.588 1.187 -5.391 1.00 84.06 90 MET A N 1
ATOM 712 C CA . MET A 1 90 ? 10.085 2.401 -6.027 1.00 84.06 90 MET A CA 1
ATOM 713 C C . MET A 1 90 ? 8.648 2.714 -5.610 1.00 84.06 90 MET A C 1
ATOM 715 O O . MET A 1 90 ? 8.335 3.881 -5.397 1.00 84.06 90 MET A O 1
ATOM 719 N N . THR A 1 91 ? 7.812 1.698 -5.401 1.00 83.50 91 THR A N 1
ATOM 720 C CA . THR A 1 91 ? 6.426 1.867 -4.948 1.00 83.50 91 THR A CA 1
ATOM 721 C C . THR A 1 91 ? 6.366 2.602 -3.611 1.00 83.50 91 THR A C 1
ATOM 723 O O . THR A 1 91 ? 5.534 3.485 -3.446 1.00 83.50 91 THR A O 1
ATOM 726 N N . CYS A 1 92 ? 7.314 2.383 -2.695 1.00 88.94 92 CYS A N 1
ATOM 727 C CA . CYS A 1 92 ? 7.372 3.121 -1.426 1.00 88.94 92 CYS A CA 1
ATOM 728 C C . CYS A 1 92 ? 7.555 4.643 -1.575 1.00 88.94 92 CYS A C 1
ATOM 730 O O . CYS A 1 92 ? 7.238 5.389 -0.647 1.00 88.94 92 CYS A O 1
ATOM 732 N N . LYS A 1 93 ? 7.994 5.145 -2.740 1.00 92.38 93 LYS A N 1
ATOM 733 C CA . LYS A 1 93 ? 8.077 6.593 -3.003 1.00 92.38 93 LYS A CA 1
ATOM 734 C C . LYS A 1 93 ? 6.709 7.281 -3.015 1.00 92.38 93 LYS A C 1
ATOM 736 O O . LYS A 1 93 ? 6.658 8.503 -2.894 1.00 92.38 93 LYS A O 1
ATOM 741 N N . ILE A 1 94 ? 5.612 6.530 -3.127 1.00 94.00 94 ILE A N 1
ATOM 742 C CA . ILE A 1 94 ? 4.253 7.082 -3.054 1.00 94.00 94 ILE A CA 1
ATOM 743 C C . ILE A 1 94 ? 3.775 7.299 -1.612 1.00 94.00 94 ILE A C 1
ATOM 745 O O . ILE A 1 94 ? 2.799 8.011 -1.405 1.00 94.00 94 ILE A O 1
ATOM 749 N N . LEU A 1 95 ? 4.420 6.694 -0.606 1.00 95.25 95 LEU A N 1
ATOM 750 C CA . LEU A 1 95 ? 3.937 6.726 0.780 1.00 95.25 95 LEU A CA 1
ATOM 751 C C . LEU A 1 95 ? 3.737 8.140 1.350 1.00 95.25 95 LEU A C 1
ATOM 753 O O . LEU A 1 95 ? 2.741 8.335 2.045 1.00 95.25 95 LEU A O 1
ATOM 757 N N . PRO A 1 96 ? 4.583 9.147 1.045 1.00 95.44 96 PRO A N 1
ATOM 758 C CA . PRO A 1 96 ? 4.338 10.524 1.485 1.00 95.44 96 PRO A CA 1
ATOM 759 C C . PRO A 1 96 ? 3.004 11.110 0.996 1.00 95.44 96 PRO A C 1
ATOM 761 O O . PRO A 1 96 ? 2.496 12.063 1.574 1.00 95.44 96 PRO A O 1
ATOM 764 N N . TYR A 1 97 ? 2.415 10.551 -0.064 1.00 96.88 97 TYR A N 1
ATOM 765 C CA . TYR A 1 97 ? 1.155 11.022 -0.632 1.00 96.88 97 TYR A CA 1
ATOM 766 C C . TYR A 1 97 ? -0.077 10.442 0.072 1.00 96.88 97 TYR A C 1
ATOM 768 O O . TYR A 1 97 ? -1.182 10.906 -0.199 1.00 96.88 97 TYR A O 1
ATOM 776 N N . LEU A 1 98 ? 0.089 9.508 1.020 1.00 96.75 98 LEU A N 1
ATOM 777 C CA . LEU A 1 98 ? -0.996 9.075 1.910 1.00 96.75 98 LEU A CA 1
ATOM 778 C C . LEU A 1 98 ? -1.533 10.231 2.764 1.00 96.75 98 LEU A C 1
ATOM 780 O O . LEU A 1 98 ? -2.696 10.236 3.126 1.00 96.75 98 LEU A O 1
ATOM 784 N N . GLU A 1 99 ? -0.756 11.271 3.046 1.00 95.31 99 GLU A N 1
ATOM 785 C CA . GLU A 1 99 ? -1.269 12.423 3.805 1.00 95.31 99 GLU A CA 1
ATOM 786 C C . GLU A 1 99 ? -2.294 13.253 3.006 1.00 95.31 99 GLU A C 1
ATOM 788 O O . GLU A 1 99 ? -3.016 14.081 3.564 1.00 95.31 99 GLU A O 1
ATOM 793 N N . LYS A 1 100 ? -2.386 13.029 1.689 1.00 96.62 100 LYS A N 1
ATOM 794 C CA . LYS A 1 100 ? -3.291 13.746 0.791 1.00 96.62 100 LYS A CA 1
ATOM 795 C C . LYS A 1 100 ? -4.559 12.931 0.556 1.00 96.62 100 LYS A C 1
ATOM 797 O O . LYS A 1 100 ? -4.539 11.865 -0.061 1.00 96.62 100 LYS A O 1
ATOM 802 N N . SER A 1 101 ? -5.689 13.472 1.005 1.00 95.75 101 SER A N 1
ATOM 803 C CA . SER A 1 101 ? -6.991 12.795 0.964 1.00 95.75 101 SER A CA 1
ATOM 804 C C . SER A 1 101 ? -7.428 12.364 -0.440 1.00 95.75 101 SER A C 1
ATOM 806 O O . SER A 1 101 ? -8.060 11.317 -0.562 1.00 95.75 101 SER A O 1
ATOM 808 N N . GLU A 1 102 ? -7.065 13.131 -1.474 1.00 97.12 102 GLU A N 1
ATOM 809 C CA . GLU A 1 102 ? -7.368 12.856 -2.887 1.00 97.12 102 GLU A CA 1
ATOM 810 C C . GLU A 1 102 ? -6.672 11.598 -3.435 1.00 97.12 102 GLU A C 1
ATOM 812 O O . GLU A 1 102 ? -7.208 10.934 -4.319 1.00 97.12 102 GLU A O 1
ATOM 817 N N . PHE A 1 103 ? -5.507 11.235 -2.888 1.00 97.38 103 PHE A N 1
ATOM 818 C CA . PHE A 1 103 ? -4.728 10.072 -3.327 1.00 97.38 103 PHE A CA 1
ATOM 819 C C . PHE A 1 103 ? -4.892 8.867 -2.402 1.00 97.38 103 PHE A C 1
ATOM 821 O O . PHE A 1 103 ? -4.655 7.735 -2.824 1.00 97.38 103 PHE A O 1
ATOM 828 N N . TYR A 1 104 ? -5.308 9.103 -1.155 1.00 97.94 104 TYR A N 1
ATOM 829 C CA . TYR A 1 104 ? -5.327 8.114 -0.080 1.00 97.94 104 TYR A CA 1
ATOM 830 C C . TYR A 1 104 ? -5.929 6.770 -0.491 1.00 97.94 104 TYR A C 1
ATOM 832 O O . TYR A 1 104 ? -5.284 5.732 -0.363 1.00 97.94 104 TYR A O 1
ATOM 840 N N . ASP A 1 105 ? -7.166 6.791 -0.989 1.00 97.69 105 ASP A N 1
ATOM 841 C CA . ASP A 1 105 ? -7.933 5.572 -1.237 1.00 97.69 105 ASP A CA 1
ATOM 842 C C . ASP A 1 105 ? -7.295 4.750 -2.366 1.00 97.69 105 ASP A C 1
ATOM 844 O O . ASP A 1 105 ? -7.206 3.528 -2.268 1.00 97.69 105 ASP A O 1
ATOM 848 N N . LYS A 1 106 ? -6.781 5.424 -3.402 1.00 97.44 106 LYS A N 1
ATOM 849 C CA . LYS A 1 106 ? -6.110 4.791 -4.544 1.00 97.44 106 LYS A CA 1
ATOM 850 C C . LYS A 1 106 ? -4.758 4.206 -4.166 1.00 97.44 106 LYS A C 1
ATOM 852 O O . LYS A 1 106 ? -4.451 3.087 -4.564 1.00 97.44 106 LYS A O 1
ATOM 857 N N . ILE A 1 107 ? -3.983 4.926 -3.356 1.00 97.62 107 ILE A N 1
ATOM 858 C CA . ILE A 1 107 ? -2.715 4.416 -2.831 1.00 97.62 107 ILE A CA 1
ATOM 859 C C . ILE A 1 107 ? -2.979 3.205 -1.938 1.00 97.62 107 ILE A C 1
ATOM 861 O O . ILE A 1 107 ? -2.335 2.180 -2.120 1.00 97.62 107 ILE A O 1
ATOM 865 N N . CYS A 1 108 ? -3.940 3.278 -1.013 1.00 97.81 108 CYS A N 1
ATOM 866 C CA . CYS A 1 108 ? -4.254 2.151 -0.134 1.00 97.81 108 CYS A CA 1
ATOM 867 C C . CYS A 1 108 ? -4.720 0.922 -0.913 1.00 97.81 108 CYS A C 1
ATOM 869 O O . CYS A 1 108 ? -4.308 -0.186 -0.579 1.00 97.81 108 CYS A O 1
ATOM 871 N N . LEU A 1 109 ? -5.545 1.109 -1.946 1.00 96.12 109 LEU A N 1
ATOM 872 C CA . LEU A 1 109 ? -5.974 0.023 -2.822 1.00 96.12 109 LEU A CA 1
ATOM 873 C C . LEU A 1 109 ? -4.771 -0.631 -3.513 1.00 96.12 109 LEU A C 1
ATOM 875 O O . LEU A 1 109 ? -4.554 -1.824 -3.343 1.00 96.12 109 LEU A O 1
ATOM 879 N N . MET A 1 110 ? -3.933 0.164 -4.183 1.00 94.69 110 MET A N 1
ATOM 880 C CA . MET A 1 110 ? -2.740 -0.343 -4.864 1.00 94.69 110 MET A CA 1
ATOM 881 C C . MET A 1 110 ? -1.783 -1.063 -3.904 1.00 94.69 110 MET A C 1
ATOM 883 O O . MET A 1 110 ? -1.266 -2.130 -4.217 1.00 94.69 110 MET A O 1
ATOM 887 N N . LEU A 1 111 ? -1.557 -0.504 -2.711 1.00 95.50 111 LEU A N 1
ATOM 888 C CA . LEU A 1 111 ? -0.725 -1.138 -1.689 1.00 95.50 111 LEU A CA 1
ATOM 889 C C . LEU A 1 111 ? -1.341 -2.439 -1.153 1.00 95.50 111 LEU A C 1
ATOM 891 O O . LEU A 1 111 ? -0.599 -3.346 -0.779 1.00 95.50 111 LEU A O 1
ATOM 895 N N . SER A 1 112 ? -2.672 -2.543 -1.106 1.00 95.12 112 SER A N 1
ATOM 896 C CA . SER A 1 112 ? -3.364 -3.762 -0.667 1.00 95.12 112 SER A CA 1
ATOM 897 C C . SER A 1 112 ? -3.107 -4.879 -1.670 1.00 95.12 112 SER A C 1
ATOM 899 O O . SER A 1 112 ? -2.613 -5.939 -1.296 1.00 95.12 112 SER A O 1
ATOM 901 N N . ASP A 1 113 ? -3.327 -4.589 -2.951 1.00 91.38 113 ASP A N 1
ATOM 902 C CA . ASP A 1 113 ? -3.195 -5.573 -4.023 1.00 91.38 113 ASP A CA 1
ATOM 903 C C . ASP A 1 113 ? -1.753 -6.085 -4.161 1.00 91.38 113 ASP A C 1
ATOM 905 O O . ASP A 1 113 ? -1.535 -7.292 -4.285 1.00 91.38 113 ASP A O 1
ATOM 909 N N . ILE A 1 114 ? -0.744 -5.211 -4.036 1.00 89.88 114 ILE A N 1
ATOM 910 C CA . ILE A 1 114 ? 0.654 -5.671 -4.083 1.00 89.88 114 ILE A CA 1
ATOM 911 C C . ILE A 1 114 ? 1.076 -6.438 -2.829 1.00 89.88 114 ILE A C 1
ATOM 913 O O . ILE A 1 114 ? 1.927 -7.315 -2.936 1.00 89.88 114 ILE A O 1
ATOM 917 N N . SER A 1 115 ? 0.559 -6.097 -1.644 1.00 92.12 115 SER A N 1
ATOM 918 C CA . SER A 1 115 ? 1.026 -6.701 -0.387 1.00 92.12 115 SER A CA 1
ATOM 919 C C . SER A 1 115 ? 0.365 -8.042 -0.102 1.00 92.12 115 SER A C 1
ATOM 921 O O . SER A 1 115 ? 1.039 -8.927 0.420 1.00 92.12 115 SER A O 1
ATOM 923 N N . HIS A 1 116 ? -0.890 -8.232 -0.522 1.00 88.50 116 HIS A N 1
ATOM 924 C CA . HIS A 1 116 ? -1.657 -9.447 -0.244 1.00 88.50 116 HIS A CA 1
ATOM 925 C C . HIS A 1 116 ? -0.980 -10.724 -0.765 1.00 88.50 116 HIS A C 1
ATOM 927 O O . HIS A 1 116 ? -0.977 -11.747 -0.088 1.00 88.50 116 HIS A O 1
ATOM 933 N N . TYR A 1 117 ? -0.352 -10.662 -1.943 1.00 79.00 117 TYR A N 1
ATOM 934 C CA . TYR A 1 117 ? 0.326 -11.814 -2.552 1.00 79.00 117 TYR A CA 1
ATOM 935 C C . TYR A 1 117 ? 1.850 -11.744 -2.471 1.00 79.00 117 TYR A C 1
ATOM 937 O O . TYR A 1 117 ? 2.538 -12.604 -3.026 1.00 79.00 117 TYR A O 1
ATOM 945 N N . ASN A 1 118 ? 2.400 -10.718 -1.815 1.00 85.88 118 ASN A N 1
ATOM 946 C CA . ASN A 1 118 ? 3.832 -10.481 -1.806 1.00 85.88 118 ASN A CA 1
ATOM 947 C C . ASN A 1 118 ? 4.376 -10.174 -0.406 1.00 85.88 118 ASN A C 1
ATOM 949 O O . ASN A 1 118 ? 4.409 -9.010 0.011 1.00 85.88 118 ASN A O 1
ATOM 953 N N . PRO A 1 119 ? 4.930 -11.192 0.277 1.00 87.81 119 PRO A N 1
ATOM 954 C CA . PRO A 1 119 ? 5.562 -11.006 1.577 1.00 87.81 119 PRO A CA 1
ATOM 955 C C . PRO A 1 119 ? 6.685 -9.963 1.557 1.00 87.81 119 PRO A C 1
ATOM 957 O O . PRO A 1 119 ? 6.833 -9.214 2.515 1.00 87.81 119 PRO A O 1
ATOM 960 N N . GLY A 1 120 ? 7.443 -9.856 0.458 1.00 88.12 120 GLY A N 1
ATOM 961 C CA . GLY A 1 120 ? 8.502 -8.854 0.310 1.00 88.12 120 GLY A CA 1
ATOM 962 C C . GLY A 1 120 ? 7.965 -7.421 0.283 1.00 88.12 120 GLY A C 1
ATOM 963 O O . GLY A 1 120 ? 8.514 -6.549 0.955 1.00 88.12 120 GLY A O 1
ATOM 964 N N . ALA A 1 121 ? 6.854 -7.183 -0.421 1.00 89.69 121 ALA A N 1
ATOM 965 C CA . ALA A 1 121 ? 6.188 -5.883 -0.416 1.00 89.69 121 ALA A CA 1
ATOM 966 C C . ALA A 1 121 ? 5.604 -5.563 0.969 1.00 89.69 121 ALA A C 1
ATOM 968 O O . ALA A 1 121 ? 5.788 -4.452 1.462 1.00 89.69 121 ALA A O 1
ATOM 969 N N . ALA A 1 122 ? 4.962 -6.535 1.627 1.00 92.19 122 ALA A N 1
ATOM 970 C CA . ALA A 1 122 ? 4.448 -6.373 2.986 1.00 92.19 122 ALA A CA 1
ATOM 971 C C . ALA A 1 122 ? 5.571 -6.035 3.985 1.00 92.19 122 ALA A C 1
ATOM 973 O O . ALA A 1 122 ? 5.453 -5.063 4.729 1.00 92.19 122 ALA A O 1
ATOM 974 N N . SER A 1 123 ? 6.689 -6.770 3.963 1.00 91.69 123 SER A N 1
ATOM 975 C CA . SER A 1 123 ? 7.864 -6.490 4.799 1.00 91.69 123 SER A CA 1
ATOM 976 C C . SER A 1 123 ? 8.420 -5.091 4.559 1.00 91.69 123 SER A C 1
ATOM 978 O O . SER A 1 123 ? 8.679 -4.368 5.517 1.00 91.69 123 SER A O 1
ATOM 980 N N . LEU A 1 124 ? 8.540 -4.674 3.299 1.00 91.94 124 LEU A N 1
ATOM 981 C CA . LEU A 1 124 ? 9.020 -3.338 2.967 1.00 91.94 124 LEU A CA 1
ATOM 982 C C . LEU A 1 124 ? 8.077 -2.249 3.502 1.00 91.94 124 LEU A C 1
ATOM 984 O O . LEU A 1 124 ? 8.534 -1.250 4.046 1.00 91.94 124 LEU A O 1
ATOM 988 N N . LEU A 1 125 ? 6.758 -2.439 3.415 1.00 94.62 125 LEU A N 1
ATOM 989 C CA . LEU A 1 125 ? 5.794 -1.497 3.991 1.00 94.62 125 LEU A CA 1
ATOM 990 C C . LEU A 1 125 ? 5.929 -1.379 5.518 1.00 94.62 125 LEU A C 1
ATOM 992 O O . LEU A 1 125 ? 5.792 -0.275 6.051 1.00 94.62 125 LEU A O 1
ATOM 996 N N . LEU A 1 126 ? 6.246 -2.473 6.218 1.00 94.75 126 LEU A N 1
ATOM 997 C CA . LEU A 1 126 ? 6.552 -2.427 7.651 1.00 94.75 126 LEU A CA 1
ATOM 998 C C . LEU A 1 126 ? 7.832 -1.634 7.942 1.00 94.75 126 LEU A C 1
ATOM 1000 O O . LEU A 1 126 ? 7.845 -0.854 8.891 1.00 94.75 126 LEU A O 1
ATOM 1004 N N . GLU A 1 127 ? 8.883 -1.779 7.125 1.00 94.06 127 GLU A N 1
ATOM 1005 C CA . GLU A 1 127 ? 10.124 -0.996 7.271 1.00 94.06 127 GLU A CA 1
ATOM 1006 C C . GLU A 1 127 ? 9.871 0.519 7.178 1.00 94.06 127 GLU A C 1
ATOM 1008 O O . GLU A 1 127 ? 10.561 1.308 7.822 1.00 94.06 127 GLU A O 1
ATOM 1013 N N . PHE A 1 128 ? 8.854 0.930 6.415 1.00 93.81 128 PHE A N 1
ATOM 1014 C CA . PHE A 1 128 ? 8.426 2.326 6.290 1.00 93.81 128 PHE A CA 1
ATOM 1015 C C . PHE A 1 128 ? 7.358 2.759 7.308 1.00 93.81 128 PHE A C 1
ATOM 1017 O O . PHE A 1 128 ? 6.801 3.854 7.167 1.00 93.81 128 PHE A O 1
ATOM 1024 N N . ASP A 1 129 ? 7.079 1.938 8.323 1.00 95.19 129 ASP A N 1
ATOM 1025 C CA . ASP A 1 129 ? 6.099 2.206 9.381 1.00 95.19 129 ASP A CA 1
ATOM 1026 C C . ASP A 1 129 ? 4.713 2.580 8.822 1.00 95.19 129 ASP A C 1
ATOM 1028 O O . ASP A 1 129 ? 4.103 3.597 9.167 1.00 95.19 129 ASP A O 1
ATOM 1032 N N . ILE A 1 130 ? 4.227 1.767 7.878 1.00 97.06 130 ILE A N 1
ATOM 1033 C CA . ILE A 1 130 ? 2.957 2.013 7.186 1.00 97.06 130 ILE A CA 1
ATOM 1034 C C . ILE A 1 130 ? 1.782 2.192 8.153 1.00 97.06 130 ILE A C 1
ATOM 1036 O O . ILE A 1 130 ? 0.951 3.067 7.927 1.00 97.06 130 ILE A O 1
ATOM 1040 N N . PHE A 1 131 ? 1.719 1.434 9.252 1.00 97.50 131 PHE A N 1
ATOM 1041 C CA . PHE A 1 131 ? 0.594 1.483 10.190 1.00 97.50 131 PHE A CA 1
ATOM 1042 C C . PHE A 1 131 ? 0.456 2.837 10.895 1.00 97.50 131 PHE A C 1
ATOM 1044 O O . PHE A 1 131 ? -0.669 3.266 11.164 1.00 97.50 131 PHE A O 1
ATOM 1051 N N . SER A 1 132 ? 1.553 3.556 11.138 1.00 96.44 132 SER A N 1
ATOM 1052 C CA . SER A 1 132 ? 1.507 4.922 11.678 1.00 96.44 132 SER A CA 1
ATOM 1053 C C . SER A 1 132 ? 0.992 5.958 10.674 1.00 96.44 132 SER A C 1
ATOM 1055 O O . SER A 1 132 ? 0.624 7.062 11.072 1.00 96.44 132 SER A O 1
ATOM 1057 N N . LYS A 1 133 ? 0.964 5.628 9.377 1.00 96.75 133 LYS A N 1
ATOM 1058 C CA . LYS A 1 133 ? 0.572 6.539 8.287 1.00 96.75 133 LYS A CA 1
ATOM 1059 C C . LYS A 1 133 ? -0.889 6.389 7.862 1.00 96.75 133 LYS A C 1
ATOM 1061 O O . LYS A 1 133 ? -1.360 7.170 7.038 1.00 96.75 133 LYS A O 1
ATOM 1066 N N . LEU A 1 134 ? -1.600 5.388 8.384 1.00 97.69 134 LEU A N 1
ATOM 1067 C CA . LEU A 1 134 ? -2.975 5.104 7.982 1.00 97.69 134 LEU A CA 1
ATOM 1068 C C . LEU A 1 134 ? -3.992 5.995 8.706 1.00 97.69 134 LEU A C 1
ATOM 1070 O O . LEU A 1 134 ? -3.962 6.172 9.923 1.00 97.69 134 LEU A O 1
ATOM 1074 N N . ASP A 1 135 ? -4.965 6.482 7.944 1.00 97.38 135 ASP A N 1
ATOM 1075 C CA . ASP A 1 135 ? -6.197 7.079 8.441 1.00 97.38 135 ASP A CA 1
ATOM 1076 C C . ASP A 1 135 ? -7.188 5.975 8.843 1.00 97.38 135 ASP A C 1
ATOM 1078 O O . ASP A 1 135 ? -7.922 5.414 8.023 1.00 97.38 135 ASP A O 1
ATOM 1082 N N . TYR A 1 136 ? -7.230 5.664 10.137 1.00 96.81 136 TYR A N 1
ATOM 1083 C CA . TYR A 1 136 ? -8.122 4.651 10.710 1.00 96.81 136 TYR A CA 1
ATOM 1084 C C . TYR A 1 136 ? -9.615 5.017 10.676 1.00 96.81 136 TYR A C 1
ATOM 1086 O O . TYR A 1 136 ? -10.448 4.188 11.047 1.00 96.81 136 TYR A O 1
ATOM 1094 N N . SER A 1 137 ? -9.987 6.228 10.244 1.00 95.25 137 SER A N 1
ATOM 1095 C CA . SER A 1 137 ? -11.395 6.564 9.996 1.00 95.25 137 SER A CA 1
ATOM 1096 C C . SER A 1 137 ? -11.915 5.968 8.683 1.00 95.25 137 SER A C 1
ATOM 1098 O O . SER A 1 137 ? -13.125 5.793 8.516 1.00 95.25 137 SER A O 1
ATOM 1100 N N . LYS A 1 138 ? -11.010 5.600 7.765 1.00 95.81 138 LYS A N 1
ATOM 1101 C CA . LYS A 1 138 ? -11.342 5.062 6.446 1.00 95.81 138 LYS A CA 1
ATOM 1102 C C . LYS A 1 138 ? -11.328 3.537 6.427 1.00 95.81 138 LYS A C 1
ATOM 1104 O O . LYS A 1 138 ? -10.395 2.891 6.896 1.00 95.81 138 LYS A O 1
ATOM 1109 N N . SER A 1 139 ? -12.351 2.943 5.812 1.00 94.81 139 SER A N 1
ATOM 1110 C CA . SER A 1 139 ? -12.486 1.484 5.698 1.00 94.81 139 SER A CA 1
ATOM 1111 C C . SER A 1 139 ? -11.364 0.839 4.878 1.00 94.81 139 SER A C 1
ATOM 1113 O O . SER A 1 139 ? -10.932 -0.262 5.218 1.00 94.81 139 SER A O 1
ATOM 1115 N N . ILE A 1 140 ? -10.864 1.525 3.844 1.00 97.31 140 ILE A N 1
ATOM 1116 C CA . ILE A 1 140 ? -9.800 1.024 2.960 1.00 97.31 140 ILE A CA 1
ATOM 1117 C C . ILE A 1 140 ? -8.487 0.755 3.711 1.00 97.31 140 ILE A C 1
ATOM 1119 O O . ILE A 1 140 ? -7.783 -0.197 3.392 1.00 97.31 140 ILE A O 1
ATOM 1123 N N . SER A 1 141 ? -8.207 1.504 4.780 1.00 98.19 141 SER A N 1
ATOM 1124 C CA . SER A 1 141 ? -7.049 1.289 5.656 1.00 98.19 141 SER A CA 1
ATOM 1125 C C . SER A 1 141 ? -7.053 -0.109 6.266 1.00 98.19 141 SER A C 1
ATOM 1127 O O . SER A 1 141 ? -6.020 -0.763 6.348 1.00 98.19 141 SER A O 1
ATOM 1129 N N . PHE A 1 142 ? -8.232 -0.601 6.650 1.00 97.94 142 PHE A N 1
ATOM 1130 C CA . PHE A 1 142 ? -8.384 -1.936 7.221 1.00 97.94 142 PHE A CA 1
ATOM 1131 C C . PHE A 1 142 ? -8.243 -3.045 6.172 1.00 97.94 142 PHE A C 1
ATOM 1133 O O . PHE A 1 142 ? -7.790 -4.132 6.516 1.00 97.94 142 PHE A O 1
ATOM 1140 N N . SER A 1 1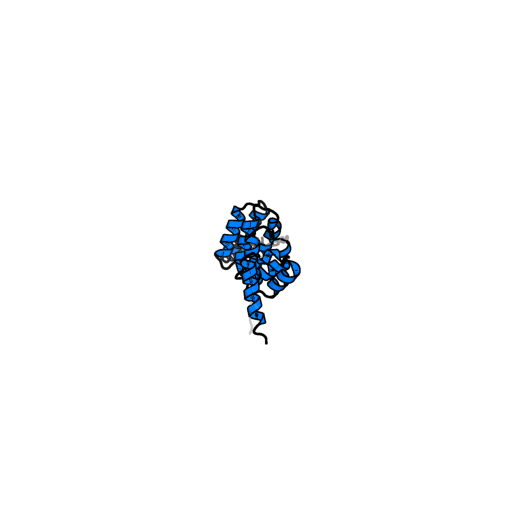43 ? -8.572 -2.762 4.907 1.00 96.69 143 SER A N 1
ATOM 1141 C CA . SER A 1 143 ? -8.290 -3.672 3.788 1.00 96.69 143 SER A CA 1
ATOM 1142 C C . SER A 1 143 ? -6.783 -3.836 3.578 1.00 96.69 143 SER A C 1
ATOM 1144 O O . SER A 1 143 ? -6.294 -4.954 3.424 1.00 96.69 143 SER A O 1
ATOM 1146 N N . LEU A 1 144 ? -6.036 -2.730 3.647 1.00 97.69 144 LEU A N 1
ATOM 1147 C CA . LEU A 1 144 ? -4.577 -2.752 3.564 1.00 97.69 144 LEU A CA 1
ATOM 1148 C C . LEU A 1 144 ? -3.954 -3.477 4.762 1.00 97.69 144 LEU A C 1
ATOM 1150 O O . LEU A 1 144 ? -3.065 -4.301 4.586 1.00 97.69 144 LEU A O 1
ATOM 1154 N N . ILE A 1 145 ? -4.451 -3.225 5.977 1.00 97.81 145 ILE A N 1
ATOM 1155 C CA . ILE A 1 145 ? -3.986 -3.927 7.184 1.00 97.81 145 ILE A CA 1
ATOM 1156 C C . ILE A 1 145 ? -4.188 -5.435 7.047 1.00 97.81 145 ILE A C 1
ATOM 1158 O O . ILE A 1 145 ? -3.257 -6.181 7.337 1.00 97.81 145 ILE A O 1
ATOM 1162 N N . LEU A 1 146 ? -5.361 -5.880 6.583 1.00 96.31 146 LEU A N 1
ATOM 1163 C CA . LEU A 1 146 ? -5.600 -7.293 6.291 1.00 96.31 146 LEU A CA 1
ATOM 1164 C C . LEU A 1 146 ? -4.585 -7.811 5.274 1.00 96.31 146 LEU A C 1
ATOM 1166 O O . LEU A 1 146 ? -3.909 -8.780 5.569 1.00 96.31 146 LEU A O 1
ATOM 1170 N N . SER A 1 147 ? -4.408 -7.121 4.149 1.00 95.94 147 SER A N 1
ATOM 1171 C CA . SER A 1 147 ? -3.481 -7.540 3.087 1.00 95.94 147 SER A CA 1
ATOM 1172 C C . SER A 1 147 ? -2.035 -7.703 3.573 1.00 95.94 147 SER A C 1
ATOM 1174 O O . SER A 1 147 ? -1.347 -8.622 3.150 1.00 95.94 147 SER A O 1
ATOM 1176 N N . ILE A 1 148 ? -1.578 -6.841 4.487 1.00 96.44 148 ILE A N 1
ATOM 1177 C CA . ILE A 1 148 ? -0.221 -6.898 5.054 1.00 96.44 148 ILE A CA 1
ATOM 1178 C C . ILE A 1 148 ? -0.098 -7.974 6.144 1.00 96.44 148 ILE A C 1
ATOM 1180 O O . ILE A 1 148 ? 0.972 -8.563 6.292 1.00 96.44 148 ILE A O 1
ATOM 1184 N N . CYS A 1 149 ? -1.148 -8.181 6.947 1.00 95.38 149 CYS A N 1
ATOM 1185 C CA . CYS A 1 149 ? -1.117 -9.054 8.127 1.00 95.38 149 CYS A CA 1
ATOM 1186 C C . CYS A 1 149 ? -1.558 -10.495 7.854 1.00 95.38 149 CYS A C 1
ATOM 1188 O O . CYS A 1 149 ? -1.246 -11.370 8.663 1.00 95.38 149 CYS A O 1
ATOM 1190 N N . ASP A 1 150 ? -2.308 -10.741 6.779 1.00 91.31 150 ASP A N 1
ATOM 1191 C CA . ASP A 1 150 ? -2.773 -12.078 6.410 1.00 91.31 150 ASP A CA 1
ATOM 1192 C C . ASP A 1 150 ? -1.564 -12.983 6.142 1.00 91.31 150 ASP A C 1
ATOM 1194 O O . ASP A 1 150 ? -0.637 -12.601 5.429 1.00 91.31 150 ASP A O 1
ATOM 1198 N N . ASP A 1 151 ? -1.520 -14.129 6.821 1.00 88.62 151 ASP A N 1
ATOM 1199 C CA . ASP A 1 151 ? -0.378 -15.054 6.852 1.00 88.62 151 ASP A CA 1
ATOM 1200 C C . ASP A 1 151 ? 0.997 -14.428 7.202 1.00 88.62 151 ASP A C 1
ATOM 1202 O O . ASP A 1 151 ? 2.049 -15.038 6.994 1.00 88.62 151 ASP A O 1
ATOM 1206 N N . ASN A 1 152 ? 1.021 -13.234 7.811 1.00 90.94 152 ASN A N 1
ATOM 1207 C CA . ASN A 1 152 ? 2.239 -12.535 8.223 1.00 90.94 152 ASN A CA 1
ATOM 1208 C C . ASN A 1 152 ? 2.224 -12.246 9.730 1.00 90.94 152 ASN A C 1
ATOM 1210 O O . ASN A 1 152 ? 1.824 -11.174 10.195 1.00 90.94 152 ASN A O 1
ATOM 1214 N N . SER A 1 153 ? 2.710 -13.210 10.517 1.00 91.06 153 SER A N 1
ATOM 1215 C CA . SER A 1 153 ? 2.709 -13.128 11.983 1.00 91.06 153 SER A CA 1
ATOM 1216 C C . SER A 1 153 ? 3.491 -11.930 12.524 1.00 91.06 153 SER A C 1
ATOM 1218 O O . SER A 1 153 ? 3.121 -11.374 13.555 1.00 91.06 153 SER A O 1
ATOM 1220 N N . THR A 1 154 ? 4.568 -11.520 11.847 1.00 92.00 154 THR A N 1
ATOM 1221 C CA . THR A 1 154 ? 5.366 -10.359 12.262 1.00 92.00 154 THR A CA 1
ATOM 1222 C C . THR A 1 154 ? 4.573 -9.072 12.079 1.00 92.00 154 THR A C 1
ATOM 1224 O O . THR A 1 154 ? 4.445 -8.311 13.036 1.00 92.00 154 THR A O 1
ATOM 1227 N N . ALA A 1 155 ? 3.980 -8.864 10.897 1.00 94.81 155 ALA A N 1
ATOM 1228 C CA . ALA A 1 155 ? 3.095 -7.727 10.646 1.00 94.81 155 ALA A CA 1
ATOM 1229 C C . ALA A 1 155 ? 1.942 -7.677 11.650 1.00 94.81 155 ALA A C 1
ATOM 1231 O O . ALA A 1 155 ? 1.667 -6.626 12.234 1.00 94.81 155 ALA A O 1
ATOM 1232 N N . TRP A 1 156 ? 1.294 -8.825 11.873 1.00 95.25 156 TRP A N 1
ATOM 1233 C CA . TRP A 1 156 ? 0.174 -8.933 12.794 1.00 95.25 156 TRP A CA 1
ATOM 1234 C C . TRP A 1 156 ? 0.567 -8.556 14.223 1.00 95.25 156 TRP A C 1
ATOM 1236 O O . TRP A 1 156 ? -0.126 -7.750 14.843 1.00 95.25 156 TRP A O 1
ATOM 1246 N N . SER A 1 157 ? 1.682 -9.078 14.742 1.00 93.75 157 SER A N 1
ATOM 1247 C CA . SER A 1 157 ? 2.173 -8.715 16.076 1.00 93.75 157 SER A CA 1
ATOM 1248 C C . SER A 1 157 ? 2.476 -7.220 16.173 1.00 93.75 157 SER A C 1
ATOM 1250 O O . SER A 1 157 ? 1.993 -6.565 17.095 1.00 93.75 157 SER A O 1
ATOM 1252 N N . THR A 1 158 ? 3.170 -6.646 15.182 1.00 95.31 158 THR A N 1
ATOM 1253 C CA . THR A 1 158 ? 3.458 -5.204 15.142 1.00 95.31 158 THR A CA 1
ATOM 1254 C C . THR A 1 158 ? 2.179 -4.368 15.175 1.00 95.31 158 THR A C 1
ATOM 1256 O O . THR A 1 158 ? 2.078 -3.435 15.976 1.00 95.31 158 THR A O 1
ATOM 1259 N N . PHE A 1 159 ? 1.187 -4.707 14.347 1.00 96.88 159 PHE A N 1
ATOM 1260 C CA . PHE A 1 159 ? -0.097 -4.013 14.317 1.00 96.88 159 PHE A CA 1
ATOM 1261 C C . PHE A 1 159 ? -0.851 -4.156 15.644 1.00 96.88 159 PHE A C 1
ATOM 1263 O O . PHE A 1 159 ? -1.307 -3.166 16.220 1.00 96.88 159 PHE A O 1
ATOM 1270 N N . ARG A 1 160 ? -0.963 -5.387 16.149 1.00 95.31 160 ARG A N 1
ATOM 1271 C CA . ARG A 1 160 ? -1.716 -5.719 17.360 1.00 95.31 160 ARG A CA 1
ATOM 1272 C C . ARG A 1 160 ? -1.166 -5.018 18.598 1.00 95.31 160 ARG A C 1
ATOM 1274 O O . ARG A 1 160 ? -1.951 -4.568 19.425 1.00 95.31 160 ARG A O 1
ATOM 1281 N N . GLU A 1 161 ? 0.151 -4.962 18.742 1.00 95.25 161 GLU A N 1
ATOM 1282 C CA . GLU A 1 161 ? 0.798 -4.412 19.936 1.00 95.25 161 GLU A CA 1
ATOM 1283 C C . GLU A 1 161 ? 0.795 -2.882 19.951 1.00 95.25 161 GLU A C 1
ATOM 1285 O O . GLU A 1 161 ? 0.624 -2.287 21.014 1.00 95.25 161 GLU A O 1
ATOM 1290 N N . ASN A 1 162 ? 0.943 -2.243 18.785 1.00 96.19 162 ASN A N 1
ATOM 1291 C CA . ASN A 1 162 ? 1.217 -0.804 18.714 1.00 96.19 162 ASN A CA 1
ATOM 1292 C C . ASN A 1 162 ? 0.055 0.036 18.164 1.00 96.19 162 ASN A C 1
ATOM 1294 O O . ASN A 1 162 ? -0.028 1.229 18.458 1.00 96.19 162 ASN A O 1
ATOM 1298 N N . HIS A 1 163 ? -0.848 -0.556 17.377 1.00 96.44 163 HIS A N 1
ATOM 1299 C CA . HIS A 1 163 ? -1.849 0.199 16.612 1.00 96.44 163 HIS A CA 1
ATOM 1300 C C . HIS A 1 163 ? -3.290 -0.273 16.817 1.00 96.44 163 HIS A C 1
ATOM 1302 O O . HIS A 1 163 ? -4.213 0.529 16.655 1.00 96.44 163 HIS A O 1
ATOM 1308 N N . LEU A 1 164 ? -3.514 -1.543 17.169 1.00 95.50 164 LEU A N 1
ATOM 1309 C CA . LEU A 1 164 ? -4.857 -2.075 17.380 1.00 95.50 164 LEU A CA 1
ATOM 1310 C C . LEU A 1 164 ? -5.524 -1.414 18.592 1.00 95.50 164 LEU A C 1
ATOM 1312 O O . LEU A 1 164 ? -5.038 -1.491 19.720 1.00 95.50 164 LEU A O 1
ATOM 1316 N N . LYS A 1 165 ? -6.697 -0.822 18.361 1.00 95.12 165 LYS A N 1
ATOM 1317 C CA . LYS A 1 165 ? -7.532 -0.226 19.407 1.00 95.12 165 LYS A CA 1
ATOM 1318 C C . LYS A 1 165 ? -8.828 -1.018 19.608 1.00 95.12 165 LYS A C 1
ATOM 1320 O O . LYS A 1 165 ? -9.331 -1.598 18.641 1.00 95.12 165 LYS A O 1
ATOM 1325 N N . PRO A 1 166 ? -9.418 -1.026 20.820 1.00 93.56 166 PRO A N 1
ATOM 1326 C CA . PRO A 1 166 ? -10.640 -1.783 21.102 1.00 93.56 166 PRO A CA 1
ATOM 1327 C C . PRO A 1 166 ? -11.810 -1.482 20.152 1.00 93.56 166 PRO A C 1
ATOM 1329 O O . PRO A 1 166 ? -12.583 -2.377 19.811 1.00 93.56 166 PRO A O 1
ATOM 1332 N N . GLU A 1 167 ? -11.946 -0.239 19.693 1.00 94.50 167 GLU A N 1
ATOM 1333 C CA . GLU A 1 167 ? -12.997 0.181 18.765 1.00 94.50 167 GLU A CA 1
ATOM 1334 C C . GLU A 1 167 ? -12.896 -0.478 17.380 1.00 94.50 167 GLU A C 1
ATOM 1336 O O . GLU A 1 167 ? -13.920 -0.650 16.712 1.00 94.50 167 GLU A O 1
ATOM 1341 N N . PHE A 1 168 ? -11.700 -0.913 16.967 1.00 94.69 168 PHE A N 1
ATOM 1342 C CA . PHE A 1 168 ? -11.476 -1.541 15.664 1.00 94.69 168 PHE A CA 1
ATOM 1343 C C . PHE A 1 168 ? -12.048 -2.956 15.584 1.00 94.69 168 PHE A C 1
ATOM 1345 O O . PHE A 1 168 ? -12.334 -3.430 14.488 1.00 94.69 168 PHE A O 1
ATOM 1352 N N . ASN A 1 169 ? -12.341 -3.598 16.721 1.00 89.50 169 ASN A N 1
ATOM 1353 C CA . ASN A 1 169 ? -12.938 -4.938 16.778 1.00 89.50 169 ASN A CA 1
ATOM 1354 C C . ASN A 1 169 ? -14.339 -5.014 16.143 1.00 89.50 169 ASN A C 1
ATOM 1356 O O . ASN A 1 169 ? -14.890 -6.100 15.968 1.00 89.50 169 ASN A O 1
ATOM 1360 N N . LYS A 1 170 ? -14.950 -3.871 15.809 1.00 90.81 170 LYS A N 1
ATOM 1361 C CA . LYS A 1 170 ? -16.203 -3.812 15.043 1.00 90.81 170 LYS A CA 1
ATOM 1362 C C . LYS A 1 170 ? -15.983 -3.980 13.536 1.00 90.81 170 LYS A C 1
ATOM 1364 O O . LYS A 1 170 ? -16.921 -4.382 12.852 1.00 90.81 170 LYS A O 1
ATOM 1369 N N . ASN A 1 171 ? -14.783 -3.694 13.030 1.00 94.94 171 ASN A N 1
ATOM 1370 C CA . ASN A 1 171 ? -14.439 -3.815 11.618 1.00 94.94 171 ASN A CA 1
ATOM 1371 C C . ASN A 1 171 ? -14.311 -5.29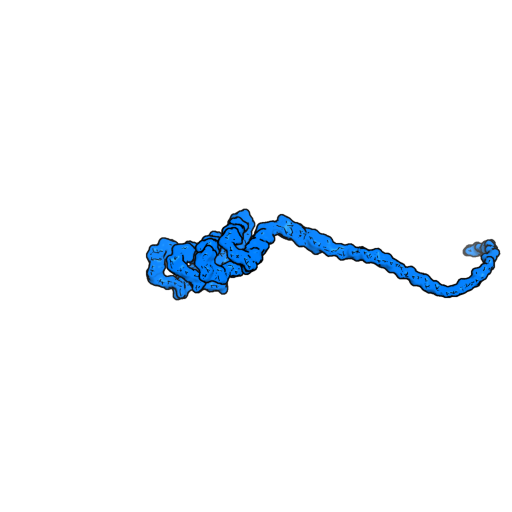4 11.211 1.00 94.94 171 ASN A C 1
ATOM 1373 O O . ASN A 1 171 ? -13.682 -6.084 11.913 1.00 94.94 171 ASN A O 1
ATOM 1377 N N . GLN A 1 172 ? -14.903 -5.666 10.072 1.00 94.81 172 GLN A N 1
ATOM 1378 C CA . GLN A 1 172 ? -14.917 -7.052 9.595 1.00 94.81 172 GLN A CA 1
ATOM 1379 C C . GLN A 1 172 ? -13.516 -7.611 9.303 1.00 94.81 172 GLN A C 1
ATOM 1381 O O . GLN A 1 172 ? -13.248 -8.757 9.642 1.00 94.81 172 GLN A O 1
ATOM 1386 N N . TYR A 1 173 ? -12.607 -6.798 8.761 1.00 94.31 173 TYR A N 1
ATOM 1387 C CA . TYR A 1 173 ? -11.258 -7.236 8.402 1.00 94.31 173 TYR A CA 1
ATOM 1388 C C . TYR A 1 173 ? -10.403 -7.515 9.643 1.00 94.31 173 TYR A C 1
ATOM 1390 O O . TYR A 1 173 ? -9.670 -8.496 9.693 1.00 94.31 173 TYR A O 1
ATOM 1398 N N . ILE A 1 174 ? -10.569 -6.711 10.699 1.00 94.69 174 ILE A N 1
ATOM 1399 C CA . ILE A 1 174 ? -9.902 -6.954 11.987 1.00 94.69 174 ILE A CA 1
ATOM 1400 C C . ILE A 1 174 ? -10.424 -8.226 12.653 1.00 94.69 174 ILE A C 1
ATOM 1402 O O . ILE A 1 174 ? -9.639 -8.979 13.221 1.00 94.69 174 ILE A O 1
ATOM 1406 N N . LYS A 1 175 ? -11.731 -8.502 12.563 1.00 93.38 175 LYS A N 1
ATOM 1407 C CA . LYS A 1 175 ? -12.289 -9.768 13.061 1.00 93.38 175 LYS A CA 1
ATOM 1408 C C . LYS A 1 175 ? -11.689 -10.972 12.342 1.00 93.38 175 LYS A C 1
ATOM 1410 O O . LYS A 1 175 ? -11.255 -11.895 13.016 1.00 93.38 175 LYS A O 1
ATOM 1415 N N . MET A 1 176 ? -11.585 -10.921 11.011 1.00 92.50 176 MET A N 1
ATOM 1416 C CA . MET A 1 176 ? -10.941 -11.985 10.230 1.00 92.50 176 MET A CA 1
ATOM 1417 C C . MET A 1 176 ? -9.505 -12.246 10.703 1.00 92.50 176 MET A C 1
ATOM 1419 O O . MET A 1 176 ? -9.148 -13.390 10.966 1.00 92.50 176 MET A O 1
ATOM 1423 N N . LEU A 1 177 ? -8.707 -11.189 10.907 1.00 91.88 177 LEU A N 1
ATOM 1424 C CA . LEU A 1 177 ? -7.345 -11.326 11.436 1.00 91.88 177 LEU A CA 1
ATOM 1425 C C . LEU A 1 177 ? -7.314 -11.947 12.839 1.00 91.88 177 LEU A C 1
ATOM 1427 O O . LEU A 1 177 ? -6.473 -12.804 13.115 1.00 91.88 177 LEU A O 1
ATOM 1431 N N . LEU A 1 178 ? -8.219 -11.527 13.728 1.00 90.44 178 LEU A N 1
ATOM 1432 C CA . LEU A 1 178 ? -8.314 -12.065 15.086 1.00 90.44 178 LEU A CA 1
ATOM 1433 C C . LEU A 1 178 ? -8.681 -13.551 15.087 1.00 90.44 178 LEU A C 1
ATOM 1435 O O . LEU A 1 178 ? -8.112 -14.303 15.878 1.00 90.44 178 LEU A O 1
ATOM 1439 N N . ASP A 1 179 ? -9.599 -13.965 14.218 1.00 88.62 179 ASP A N 1
ATOM 1440 C CA . ASP A 1 179 ? -10.054 -15.350 14.122 1.00 88.62 179 ASP A CA 1
ATOM 1441 C C . ASP A 1 179 ? -8.942 -16.250 13.550 1.00 88.62 179 ASP A C 1
ATOM 1443 O O . ASP A 1 179 ? -8.580 -17.245 14.185 1.00 88.62 179 ASP A O 1
ATOM 1447 N N . ASN A 1 180 ? -8.307 -15.842 12.441 1.00 84.31 180 ASN A N 1
ATOM 1448 C CA . ASN A 1 180 ?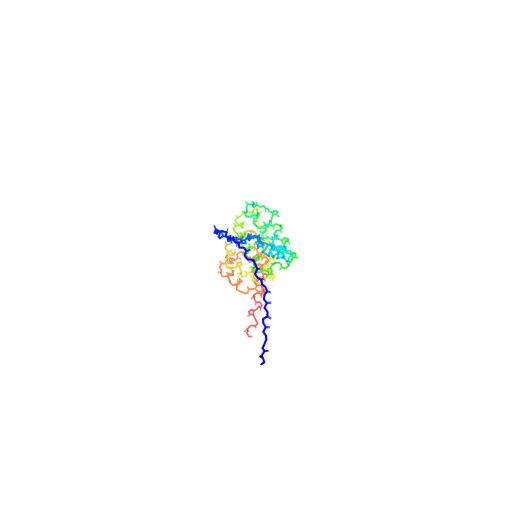 -7.212 -16.583 11.793 1.00 84.31 180 ASN A CA 1
ATOM 1449 C C . ASN A 1 180 ? -5.998 -16.778 12.726 1.00 84.31 180 ASN A C 1
ATOM 1451 O O . ASN A 1 180 ? -5.403 -17.857 12.798 1.00 84.31 180 ASN A O 1
ATOM 1455 N N . ASN A 1 181 ? -5.647 -15.754 13.510 1.00 78.75 181 ASN A N 1
ATOM 1456 C CA . ASN A 1 181 ? -4.496 -15.809 14.418 1.00 78.75 181 ASN A CA 1
ATOM 1457 C C . ASN A 1 181 ? -4.800 -16.492 15.768 1.00 78.75 181 ASN A C 1
ATOM 1459 O O . ASN A 1 181 ? -3.878 -16.871 16.497 1.00 78.75 181 ASN A O 1
ATOM 1463 N N . GLN A 1 182 ? -6.073 -16.696 16.125 1.00 68.88 182 GLN A N 1
ATOM 1464 C CA . GLN A 1 182 ? -6.451 -17.531 17.273 1.00 68.88 182 GLN A CA 1
ATOM 1465 C C . GLN A 1 182 ? -6.357 -19.024 16.953 1.00 68.88 182 GLN A C 1
ATOM 1467 O O . GLN A 1 182 ? -5.977 -19.810 17.822 1.00 68.88 182 GLN A O 1
ATOM 1472 N N . THR A 1 183 ? -6.670 -19.428 15.720 1.00 60.53 183 THR A N 1
ATOM 1473 C CA . THR A 1 183 ? -6.566 -20.828 15.283 1.00 60.53 183 THR A CA 1
ATOM 1474 C C . THR A 1 183 ? -5.126 -21.334 15.236 1.00 60.53 183 THR A C 1
ATOM 1476 O O . THR A 1 183 ? -4.880 -22.470 15.635 1.00 60.53 183 THR A O 1
ATOM 1479 N N . HIS A 1 184 ? -4.154 -20.496 14.863 1.00 54.84 184 HIS A N 1
ATOM 1480 C CA . HIS A 1 184 ? -2.742 -20.902 14.838 1.00 54.84 184 HIS A CA 1
ATOM 1481 C C . HIS A 1 184 ? -2.122 -21.114 16.228 1.00 54.84 184 HIS A C 1
ATOM 1483 O O . HIS A 1 184 ? -1.241 -21.956 16.374 1.00 54.84 184 HIS A O 1
ATOM 1489 N N . ASN A 1 185 ? -2.623 -20.441 17.268 1.00 51.22 185 ASN A N 1
ATOM 1490 C CA . ASN A 1 185 ? -2.140 -20.628 18.642 1.00 51.22 185 ASN A CA 1
ATOM 1491 C C . ASN A 1 185 ? -2.727 -21.865 19.347 1.00 51.22 185 ASN A C 1
ATOM 1493 O O . ASN A 1 185 ? -2.237 -22.243 20.402 1.00 51.22 185 ASN A O 1
ATOM 1497 N N . LYS A 1 186 ? -3.761 -22.508 18.785 1.00 48.50 186 LYS A N 1
ATOM 1498 C CA . LYS A 1 186 ? -4.383 -23.715 19.367 1.00 48.50 186 LYS A CA 1
ATOM 1499 C C . LYS A 1 186 ? -3.760 -25.036 18.899 1.00 48.50 186 LYS A C 1
ATOM 1501 O O . LYS A 1 186 ? -4.177 -26.088 19.367 1.00 48.50 186 LYS A O 1
ATOM 1506 N N . HIS A 1 187 ? -2.801 -24.997 17.976 1.00 44.78 187 HIS A N 1
ATOM 1507 C CA . HIS A 1 187 ? -2.162 -26.188 17.399 1.00 44.78 187 HIS A CA 1
ATOM 1508 C C . HIS A 1 187 ? -0.683 -26.352 17.796 1.00 44.78 187 HIS A C 1
ATOM 1510 O O . HIS A 1 187 ? 0.033 -27.123 17.163 1.00 44.78 187 HIS A O 1
ATOM 1516 N N . ILE A 1 188 ? -0.231 -25.636 18.833 1.00 45.47 188 ILE A N 1
ATOM 1517 C CA . ILE A 1 188 ? 1.141 -25.710 19.374 1.00 45.47 188 ILE A CA 1
ATOM 1518 C C . ILE A 1 188 ? 1.173 -26.391 20.766 1.00 45.47 188 ILE A C 1
ATOM 1520 O O . ILE A 1 188 ? 2.232 -26.473 21.380 1.00 45.47 188 ILE A O 1
ATOM 1524 N N . ASP A 1 189 ? 0.047 -26.944 21.232 1.00 35.84 189 ASP A N 1
ATOM 1525 C CA . ASP A 1 189 ? -0.030 -27.723 22.482 1.00 35.84 189 ASP A CA 1
ATOM 1526 C C . ASP A 1 189 ? 0.046 -29.241 22.239 1.00 35.84 189 ASP A C 1
ATOM 1528 O O . ASP A 1 189 ? -0.708 -29.749 21.372 1.00 35.84 189 ASP A O 1
#

Sequence (189 aa):
MLVPIPHGQKENEKEPGRVSKYTTQSTGTQEIDTEASLNEDFDEACNSEAHAFKSTLEEFIKEPRVELIDRLHLILLDSNMQFQAAIQKMTCKILPYLEKSEFYDKICLMLSDISHYNPGAASLLLEFDIFSKLDYSKSISFSLILSICDDNSTAWSTFRENHLKPEFNKNQYIKMLLDNNQTHNKHID

Foldseek 3Di:
DDDDDDDDDDDDDDDDDDDDDPPPPPPPPCPDCVVVVVVVVVVCVVCVLLVQLVVLLVVCVVPPDLVSLVVNLVSVPPDVCLAPLVSLVSLCVCLVVCVPPSNVLSNLVSLLVSQQPDLSSLVVCVVVVVLVSDDPVDLSSLSNLLSSQPVPVVSLCVCVVPPDDPVCCVRPSVVVSVVVVVVVVVPPD

pLDDT: mean 78.67, std 22.31, range [33.69, 98.19]

Radius of gyration: 34.61 Å; chains: 1; bounding box: 99×44×86 Å

Organism: Vittaforma corneae (strain ATCC 50505) (NCBI:txid993615)